Protein AF-A0A1D8GBN3-F1 (afdb_monomer_lite)

Sequence (339 aa):
MMGRTHFQVGVLSYVLASTVPHIANLPVIGGGRGEINIAAACIAGAAALMADVDSQHSKINQMNPVVGSANKLVDTGEDILKKLLSIIFTLGIGAGILFFRGDIIKMLWYFNNIKPYAEGITYGAAAFFLILGVCGRKGTRVLTKLPLIGNIYTSITTGINRGSALLKRMMMIIIYGGAGLWIIGYNASHGKDPYLYLVGALFIAAVIFPHRSFFHSIEGFLIFTAAVSYLTNRIGYPEFRYAFMIGYISHLYFTDIFTKEGVPLSVLPRILEKIGLHKRLRKFKLYSLLYQVLNIRLRVPLISTGTKLGNIFEKGYVLTLLVTSIVSFVIFDGSIKLI

Structure (mmCIF, N/CA/C/O backbone):
data_AF-A0A1D8GBN3-F1
#
_entry.id   AF-A0A1D8GBN3-F1
#
loop_
_atom_site.group_PDB
_atom_site.id
_atom_site.type_symbol
_atom_site.label_atom_id
_atom_site.label_alt_id
_atom_site.label_comp_id
_atom_site.label_asym_id
_atom_site.label_entity_id
_atom_site.label_seq_id
_atom_site.pdbx_PDB_ins_code
_atom_site.Cartn_x
_atom_site.Cartn_y
_atom_site.Cartn_z
_atom_site.occupancy
_atom_site.B_iso_or_equiv
_atom_site.auth_seq_id
_atom_site.auth_comp_id
_atom_site.auth_asym_id
_atom_site.auth_atom_id
_atom_site.pdbx_PDB_model_num
ATOM 1 N N . MET A 1 1 ? -3.637 -7.759 -4.360 1.00 81.75 1 MET A N 1
ATOM 2 C CA . MET A 1 1 ? -3.326 -8.974 -3.572 1.00 81.75 1 MET A CA 1
ATOM 3 C C . MET A 1 1 ? -2.564 -8.563 -2.314 1.00 81.75 1 MET A C 1
ATOM 5 O O . MET A 1 1 ? -2.469 -7.368 -2.048 1.00 81.75 1 MET A O 1
ATOM 9 N N . MET A 1 2 ? -2.043 -9.489 -1.500 1.00 86.75 2 MET A N 1
ATOM 10 C CA . MET A 1 2 ? -1.068 -9.109 -0.464 1.00 86.75 2 MET A CA 1
ATOM 11 C C . MET A 1 2 ? 0.303 -8.789 -1.076 1.00 86.75 2 MET A C 1
ATOM 13 O O . MET A 1 2 ? 0.726 -9.432 -2.031 1.00 86.75 2 MET A O 1
ATOM 17 N N . GLY A 1 3 ? 1.066 -7.865 -0.477 1.00 88.38 3 GLY A N 1
ATOM 18 C CA . GLY A 1 3 ? 2.407 -7.505 -0.971 1.00 88.38 3 GLY A CA 1
ATOM 19 C C . GLY A 1 3 ? 3.378 -8.692 -1.073 1.00 88.38 3 GLY A C 1
ATOM 20 O O . GLY A 1 3 ? 4.241 -8.727 -1.937 1.00 88.38 3 GLY A O 1
ATOM 21 N N . ARG A 1 4 ? 3.241 -9.728 -0.233 1.00 91.81 4 ARG A N 1
ATOM 22 C CA . ARG A 1 4 ? 4.041 -10.960 -0.390 1.00 91.81 4 ARG A CA 1
ATOM 23 C C . ARG A 1 4 ? 3.733 -11.676 -1.708 1.00 91.81 4 ARG A C 1
ATOM 25 O O . ARG A 1 4 ? 4.668 -12.127 -2.359 1.00 91.81 4 ARG A O 1
ATOM 32 N N . THR A 1 5 ? 2.460 -11.737 -2.078 1.00 93.25 5 THR A N 1
ATOM 33 C CA . THR A 1 5 ? 1.983 -12.337 -3.323 1.00 93.25 5 THR A CA 1
ATOM 34 C C . THR A 1 5 ? 2.524 -11.561 -4.521 1.00 93.25 5 THR A C 1
ATOM 36 O O . THR A 1 5 ? 3.121 -12.172 -5.395 1.00 93.25 5 THR A O 1
ATOM 39 N N . HIS A 1 6 ? 2.435 -10.224 -4.514 1.00 94.94 6 HIS A N 1
ATOM 40 C CA . HIS A 1 6 ? 2.996 -9.374 -5.577 1.00 94.94 6 HIS A CA 1
ATOM 41 C C . HIS A 1 6 ? 4.494 -9.630 -5.796 1.00 94.94 6 HIS A C 1
ATOM 43 O O . HIS A 1 6 ? 4.916 -9.895 -6.917 1.00 94.94 6 HIS A O 1
ATOM 49 N N . PHE A 1 7 ? 5.285 -9.665 -4.716 1.00 96.25 7 PHE A N 1
ATOM 50 C CA . PHE A 1 7 ? 6.715 -9.982 -4.799 1.00 96.25 7 PHE A CA 1
ATOM 51 C C . PHE A 1 7 ? 6.972 -11.359 -5.433 1.00 96.25 7 PHE A C 1
ATOM 53 O O . PHE A 1 7 ? 7.797 -11.484 -6.332 1.00 96.25 7 PHE A O 1
ATOM 60 N N . GLN A 1 8 ? 6.257 -12.393 -4.976 1.00 96.81 8 GLN A N 1
ATOM 61 C CA . GLN A 1 8 ? 6.404 -13.756 -5.499 1.00 96.81 8 GLN A CA 1
ATOM 62 C C . GLN A 1 8 ? 6.014 -13.842 -6.975 1.00 96.81 8 GLN A C 1
ATOM 64 O O . GLN A 1 8 ? 6.739 -14.447 -7.757 1.00 96.81 8 GLN A O 1
ATOM 69 N N . VAL A 1 9 ? 4.904 -13.210 -7.361 1.00 96.81 9 VAL A N 1
ATOM 70 C CA . VAL A 1 9 ? 4.454 -13.152 -8.754 1.00 96.81 9 VAL A CA 1
ATOM 71 C C . VAL A 1 9 ? 5.488 -12.433 -9.621 1.00 96.81 9 VAL A C 1
ATOM 73 O O . VAL A 1 9 ? 5.793 -12.938 -10.695 1.00 96.81 9 VAL A O 1
ATOM 76 N N . GLY A 1 10 ? 6.098 -11.342 -9.148 1.00 97.06 10 GLY A N 1
ATOM 77 C CA . GLY A 1 10 ? 7.182 -10.651 -9.856 1.00 97.06 10 GLY A CA 1
ATOM 78 C C . GLY A 1 10 ? 8.393 -11.538 -10.126 1.00 97.06 10 GLY A C 1
ATOM 79 O O . GLY A 1 10 ? 8.829 -11.651 -11.271 1.00 97.06 10 GLY A O 1
ATOM 80 N N . VAL A 1 11 ? 8.891 -12.226 -9.093 1.00 97.38 11 VAL A N 1
ATOM 81 C CA . VAL A 1 11 ? 10.023 -13.162 -9.218 1.00 97.38 11 VAL A CA 1
ATOM 82 C C . VAL A 1 11 ? 9.692 -14.297 -10.192 1.00 97.38 11 VAL A C 1
ATOM 84 O O . VAL A 1 11 ? 10.455 -14.560 -11.117 1.00 97.38 11 VAL A O 1
ATOM 87 N N . LEU A 1 12 ? 8.545 -14.958 -10.013 1.00 97.44 12 LEU A N 1
ATOM 88 C CA . LEU A 1 12 ? 8.152 -16.108 -10.834 1.00 97.44 12 LEU A CA 1
ATOM 89 C C . LEU A 1 12 ? 7.857 -15.713 -12.287 1.00 97.44 12 LEU A C 1
ATOM 91 O O . LEU A 1 12 ? 8.188 -16.462 -13.204 1.00 97.44 12 LEU A O 1
ATOM 95 N N . SER A 1 13 ? 7.293 -14.522 -12.509 1.00 96.81 13 SER A N 1
ATOM 96 C CA . SER A 1 13 ? 7.060 -13.988 -13.856 1.00 96.81 13 SER A CA 1
ATOM 97 C C . SER A 1 13 ? 8.374 -13.730 -14.586 1.00 96.81 13 SER A C 1
ATOM 99 O O . SER A 1 13 ? 8.471 -14.036 -15.771 1.00 96.81 13 SER A O 1
ATOM 101 N N . TYR A 1 14 ? 9.394 -13.221 -13.888 1.00 95.88 14 TYR A N 1
ATOM 102 C CA . TYR A 1 14 ? 10.734 -13.080 -14.457 1.00 95.88 14 TYR A CA 1
ATOM 103 C C . TYR A 1 14 ? 11.341 -14.439 -14.811 1.00 95.88 14 TYR A C 1
ATOM 105 O O . TYR A 1 14 ? 11.779 -14.626 -15.939 1.00 95.88 14 TYR A O 1
ATOM 113 N N . VAL A 1 15 ? 11.287 -15.415 -13.898 1.00 94.69 15 VAL A N 1
ATOM 114 C CA . VAL A 1 15 ? 11.783 -16.778 -14.160 1.00 94.69 15 VAL A CA 1
ATOM 115 C C . VAL A 1 15 ? 11.117 -17.390 -15.396 1.00 94.69 15 VAL A C 1
ATOM 117 O O . VAL A 1 15 ? 11.802 -17.943 -16.253 1.00 94.69 15 VAL A O 1
ATOM 120 N N . LEU A 1 16 ? 9.794 -17.264 -15.526 1.00 94.62 16 LEU A N 1
ATOM 121 C CA . LEU A 1 16 ? 9.064 -17.743 -16.703 1.00 94.62 16 LEU A CA 1
ATOM 122 C C . LEU A 1 16 ? 9.485 -17.019 -17.980 1.00 94.62 16 LEU A C 1
ATOM 124 O O . LEU A 1 16 ? 9.751 -17.662 -18.992 1.00 94.62 16 LEU A O 1
ATOM 128 N N . ALA A 1 17 ? 9.563 -15.691 -17.934 1.00 93.25 17 ALA A N 1
ATOM 129 C CA . ALA A 1 17 ? 9.930 -14.891 -19.092 1.00 93.25 17 ALA A CA 1
ATOM 130 C C . ALA A 1 17 ? 11.360 -15.174 -19.576 1.00 93.25 17 ALA A C 1
ATOM 132 O O . ALA A 1 17 ? 11.598 -15.171 -20.781 1.00 93.25 17 ALA A O 1
ATOM 133 N N . SER A 1 18 ? 12.282 -15.460 -18.654 1.00 91.25 18 SER A N 1
ATOM 134 C CA . SER A 1 18 ? 13.669 -15.798 -18.978 1.00 91.25 18 SER A CA 1
ATOM 135 C C . SER A 1 18 ? 13.854 -17.240 -19.451 1.00 91.25 18 SER A C 1
ATOM 137 O O . SER A 1 18 ? 14.816 -17.509 -20.155 1.00 91.25 18 SER A O 1
ATOM 139 N N . THR A 1 19 ? 12.973 -18.178 -19.082 1.00 91.19 19 THR A N 1
ATOM 140 C CA . THR A 1 19 ? 13.124 -19.607 -19.433 1.00 91.19 19 THR A CA 1
ATOM 141 C C . THR A 1 19 ? 12.379 -20.004 -20.699 1.00 91.19 19 THR A C 1
ATOM 143 O O . THR A 1 19 ? 12.859 -20.852 -21.442 1.00 91.19 19 THR A O 1
ATOM 146 N N . VAL A 1 20 ? 11.218 -19.405 -20.979 1.00 91.12 20 VAL A N 1
ATOM 147 C CA . VAL A 1 20 ? 10.414 -19.755 -22.157 1.00 91.12 20 VAL A CA 1
ATOM 148 C C . VAL A 1 20 ? 11.046 -19.140 -23.416 1.00 91.12 20 VAL A C 1
ATOM 150 O O . VAL A 1 20 ? 11.021 -17.912 -23.545 1.00 91.12 20 VAL A O 1
ATOM 153 N N . PRO A 1 21 ? 11.538 -19.934 -24.392 1.00 85.88 21 PRO A N 1
ATOM 154 C CA . PRO A 1 21 ? 12.344 -19.427 -25.505 1.00 85.88 21 PRO A CA 1
ATOM 155 C C . PRO A 1 21 ? 11.650 -18.337 -26.320 1.00 85.88 21 PRO A C 1
ATOM 157 O O . PRO A 1 21 ? 12.259 -17.329 -26.655 1.00 85.88 21 PRO A O 1
ATOM 160 N N . HIS A 1 22 ? 10.352 -18.483 -26.596 1.00 85.19 22 HIS A N 1
ATOM 161 C CA . HIS A 1 22 ? 9.599 -17.470 -27.340 1.00 85.19 22 HIS A CA 1
ATOM 162 C C . HIS A 1 22 ? 9.529 -16.117 -26.626 1.00 85.19 22 HIS A C 1
ATOM 164 O O . HIS A 1 22 ? 9.471 -15.092 -27.297 1.00 85.19 22 HIS A O 1
ATOM 170 N N . ILE A 1 23 ? 9.541 -16.109 -25.290 1.00 85.00 23 ILE A N 1
ATOM 171 C CA . ILE A 1 23 ? 9.512 -14.886 -24.483 1.00 85.00 23 ILE A CA 1
ATOM 172 C C . ILE A 1 23 ? 10.934 -14.335 -24.331 1.00 85.00 23 ILE A C 1
ATOM 174 O O . ILE A 1 23 ? 11.157 -13.154 -24.582 1.00 85.00 23 ILE A O 1
ATOM 178 N N . ALA A 1 24 ? 11.908 -15.193 -24.021 1.00 81.94 24 ALA A N 1
ATOM 179 C CA . ALA A 1 24 ? 13.316 -14.820 -23.878 1.00 81.94 24 ALA A CA 1
ATOM 180 C C . ALA A 1 24 ? 13.927 -14.267 -25.183 1.00 81.94 24 ALA A C 1
ATOM 182 O O . ALA A 1 24 ? 14.792 -13.392 -25.154 1.00 81.94 24 ALA A O 1
ATOM 183 N N . ASN A 1 25 ? 13.445 -14.741 -26.337 1.00 82.81 25 ASN A N 1
ATOM 184 C CA . ASN A 1 25 ? 13.855 -14.268 -27.660 1.00 82.81 25 ASN A CA 1
ATOM 185 C C . ASN A 1 25 ? 13.175 -12.959 -28.081 1.00 82.81 25 ASN A C 1
ATOM 187 O O . ASN A 1 25 ? 13.506 -12.423 -29.141 1.00 82.81 25 ASN A O 1
ATOM 191 N N . LEU A 1 26 ? 12.227 -12.424 -27.299 1.00 82.19 26 LEU A N 1
ATOM 192 C CA . LEU A 1 26 ? 11.644 -11.130 -27.630 1.00 82.19 26 LEU A CA 1
ATOM 193 C C . LEU A 1 26 ? 12.750 -10.061 -27.608 1.00 82.19 26 LEU A C 1
ATOM 195 O O . LEU A 1 26 ? 13.503 -9.978 -26.630 1.00 82.19 26 LEU A O 1
ATOM 199 N N . PRO A 1 27 ? 12.820 -9.177 -28.625 1.00 74.38 27 PRO A N 1
ATOM 200 C CA . PRO A 1 27 ? 13.811 -8.096 -28.675 1.00 74.38 27 PRO A CA 1
ATOM 201 C C . PRO A 1 27 ? 13.802 -7.213 -27.419 1.00 74.38 27 PRO A C 1
ATOM 203 O O . PRO A 1 27 ? 14.803 -6.600 -27.061 1.00 74.38 27 PRO A O 1
ATOM 206 N N . VAL A 1 28 ? 12.651 -7.176 -26.745 1.00 69.56 28 VAL A N 1
ATOM 207 C CA . VAL A 1 28 ? 12.368 -6.385 -25.548 1.00 69.56 28 VAL A CA 1
ATOM 208 C C . VAL A 1 28 ? 12.734 -7.119 -24.247 1.00 69.56 28 VAL A C 1
ATOM 210 O O . VAL A 1 28 ? 12.547 -6.543 -23.190 1.00 69.56 28 VAL A O 1
ATOM 213 N N . ILE A 1 29 ? 13.207 -8.370 -24.263 1.00 68.81 29 ILE A N 1
ATOM 214 C CA . ILE A 1 29 ? 13.561 -9.132 -23.040 1.00 68.81 29 ILE A CA 1
ATOM 215 C C . ILE A 1 29 ? 15.044 -9.533 -23.020 1.00 68.81 29 ILE A C 1
ATOM 217 O O . ILE A 1 29 ? 15.622 -9.684 -21.947 1.00 68.81 29 ILE A O 1
ATOM 221 N N . GLY A 1 30 ? 15.703 -9.530 -24.181 1.00 55.25 30 GLY A N 1
ATOM 222 C CA . GLY A 1 30 ? 17.158 -9.590 -24.279 1.00 55.25 30 GLY A CA 1
ATOM 223 C C . GLY A 1 30 ? 17.669 -10.936 -24.774 1.00 55.25 30 GLY A C 1
ATOM 224 O O . GLY A 1 30 ? 17.812 -11.885 -24.015 1.00 55.25 30 GLY A O 1
ATOM 225 N N . GLY A 1 31 ? 18.032 -10.969 -26.056 1.00 56.28 31 GLY A N 1
ATOM 226 C CA . GLY A 1 31 ? 19.136 -11.779 -26.580 1.00 56.28 31 GLY A CA 1
ATOM 227 C C . GLY A 1 31 ? 19.031 -13.306 -26.532 1.00 56.28 31 GLY A C 1
ATOM 228 O O . GLY A 1 31 ? 19.987 -13.954 -26.951 1.00 56.28 31 GLY A O 1
ATOM 229 N N . GLY A 1 32 ? 17.920 -13.889 -26.076 1.00 55.59 32 GLY A N 1
ATOM 230 C CA . GLY A 1 32 ? 17.621 -15.300 -26.312 1.00 55.59 32 GLY A CA 1
ATOM 231 C C . GLY A 1 32 ? 18.431 -16.315 -25.514 1.00 55.59 32 GLY A C 1
ATOM 232 O O . GLY A 1 32 ? 18.778 -17.369 -26.043 1.00 55.59 32 GLY A O 1
ATOM 233 N N . ARG A 1 33 ? 18.751 -16.035 -24.248 1.00 58.34 33 ARG A N 1
ATOM 234 C CA . ARG A 1 33 ? 19.430 -17.023 -23.398 1.00 58.34 33 ARG A CA 1
ATOM 235 C C . ARG A 1 33 ? 18.578 -17.360 -22.186 1.00 58.34 33 ARG A C 1
ATOM 237 O O . ARG A 1 33 ? 18.210 -16.462 -21.436 1.00 58.34 33 ARG A O 1
ATOM 244 N N . GLY A 1 34 ? 18.300 -18.656 -22.016 1.00 70.50 34 GLY A N 1
ATOM 245 C CA . GLY A 1 34 ? 17.576 -19.279 -20.899 1.00 70.50 34 GLY A CA 1
ATOM 246 C C . GLY A 1 34 ? 18.285 -19.160 -19.544 1.00 70.50 34 GLY A C 1
ATOM 247 O O . GLY A 1 34 ? 18.332 -20.113 -18.774 1.00 70.50 34 GLY A O 1
ATOM 248 N N . GLU A 1 35 ? 18.912 -18.021 -19.269 1.00 85.38 35 GLU A N 1
ATOM 249 C CA . GLU A 1 35 ? 19.712 -17.770 -18.080 1.00 85.38 35 GLU A CA 1
ATOM 250 C C . GLU A 1 35 ? 18.902 -16.920 -17.094 1.00 85.38 35 GLU A C 1
ATOM 252 O O . GLU A 1 35 ? 18.469 -15.806 -17.393 1.00 85.38 35 GLU A O 1
ATOM 257 N N . ILE A 1 36 ? 18.697 -17.439 -15.887 1.00 89.31 36 ILE A N 1
ATOM 258 C CA . ILE A 1 36 ? 18.056 -16.722 -14.788 1.00 89.31 36 ILE A CA 1
ATOM 259 C C . ILE A 1 36 ? 19.143 -16.032 -13.974 1.00 89.31 36 ILE A C 1
ATOM 261 O O . ILE A 1 36 ? 19.919 -16.692 -13.283 1.00 89.31 36 ILE A O 1
ATOM 265 N N . ASN A 1 37 ? 19.158 -14.702 -13.992 1.00 92.62 37 ASN A N 1
ATOM 266 C CA . ASN A 1 37 ? 19.987 -13.911 -13.089 1.00 92.62 37 ASN A CA 1
ATOM 267 C C . ASN A 1 37 ? 19.243 -13.690 -11.757 1.00 92.62 37 ASN A C 1
ATOM 269 O O . ASN A 1 37 ? 18.135 -13.146 -11.733 1.00 92.62 37 ASN A O 1
ATOM 273 N N . ILE A 1 38 ? 19.834 -14.116 -10.636 1.00 93.88 38 ILE A N 1
ATOM 274 C CA . ILE A 1 38 ? 19.212 -13.998 -9.304 1.00 93.88 38 ILE A CA 1
ATOM 275 C C . ILE A 1 38 ? 18.999 -12.529 -8.913 1.00 93.88 38 ILE A C 1
ATOM 277 O O . ILE A 1 38 ? 17.942 -12.184 -8.378 1.00 93.88 38 ILE A O 1
ATOM 281 N N . ALA A 1 39 ? 19.962 -11.648 -9.196 1.00 93.88 39 ALA A N 1
ATOM 282 C CA . ALA A 1 39 ? 19.832 -10.221 -8.917 1.00 93.88 39 ALA A CA 1
ATOM 283 C C . ALA A 1 39 ? 18.678 -9.607 -9.723 1.00 93.88 39 ALA A C 1
ATOM 285 O O . ALA A 1 39 ? 17.845 -8.886 -9.170 1.00 93.88 39 ALA A O 1
ATOM 286 N N . ALA A 1 40 ? 18.560 -9.977 -10.999 1.00 93.94 40 ALA A N 1
ATOM 287 C CA . ALA A 1 40 ? 17.441 -9.580 -11.843 1.00 93.94 40 ALA A CA 1
ATOM 288 C C . ALA A 1 40 ? 16.099 -10.102 -11.292 1.00 93.94 40 ALA A C 1
ATOM 290 O O . ALA A 1 40 ? 15.149 -9.334 -11.157 1.00 93.94 40 ALA A O 1
ATOM 291 N N . ALA A 1 41 ? 16.020 -11.362 -10.858 1.00 95.44 41 ALA A N 1
ATOM 292 C CA . ALA A 1 41 ? 14.815 -11.913 -10.234 1.00 95.44 41 ALA A CA 1
ATOM 293 C C . ALA A 1 41 ? 14.401 -11.128 -8.972 1.00 95.44 41 ALA A C 1
ATOM 295 O O . ALA A 1 41 ? 13.224 -10.803 -8.790 1.00 95.44 41 ALA A O 1
ATOM 296 N N . CYS A 1 42 ? 15.367 -10.746 -8.131 1.00 95.12 42 CYS A N 1
ATOM 297 C CA . CYS A 1 42 ? 15.138 -9.874 -6.978 1.00 95.12 42 CYS A CA 1
ATOM 298 C C . CYS A 1 42 ? 14.631 -8.484 -7.392 1.00 95.12 42 CYS A C 1
ATOM 300 O O . CYS A 1 42 ? 13.705 -7.961 -6.767 1.00 95.12 42 CYS A O 1
ATOM 302 N N . ILE A 1 43 ? 15.186 -7.902 -8.460 1.00 95.38 43 ILE A N 1
ATOM 303 C CA . ILE A 1 43 ? 14.733 -6.622 -9.019 1.00 95.38 43 ILE A CA 1
ATOM 304 C C . ILE A 1 43 ? 13.302 -6.733 -9.542 1.00 95.38 43 ILE A C 1
ATOM 306 O O . ILE A 1 43 ? 12.505 -5.839 -9.273 1.00 95.38 43 ILE A O 1
ATOM 310 N N . ALA A 1 44 ? 12.932 -7.830 -10.204 1.00 96.81 44 ALA A N 1
ATOM 311 C CA . ALA A 1 44 ? 11.557 -8.072 -10.633 1.00 96.81 44 ALA A CA 1
ATOM 312 C C . ALA A 1 44 ? 10.595 -8.166 -9.437 1.00 96.81 44 ALA A C 1
ATOM 314 O O . ALA A 1 44 ? 9.535 -7.539 -9.433 1.00 96.81 44 ALA A O 1
ATOM 315 N N . GLY A 1 45 ? 10.985 -8.879 -8.376 1.00 96.38 45 GLY A N 1
ATOM 316 C CA . GLY A 1 45 ? 10.221 -8.925 -7.129 1.00 96.38 45 GLY A CA 1
ATOM 317 C C . GLY A 1 45 ? 10.053 -7.545 -6.483 1.00 96.38 45 GLY A C 1
ATOM 318 O O . GLY A 1 45 ? 8.955 -7.194 -6.052 1.00 96.38 45 GLY A O 1
ATOM 319 N N . ALA A 1 46 ? 11.114 -6.736 -6.442 1.00 95.19 46 ALA A N 1
ATOM 320 C CA . ALA A 1 46 ? 11.070 -5.374 -5.911 1.00 95.19 46 ALA A CA 1
ATOM 321 C C . ALA A 1 46 ? 10.221 -4.435 -6.785 1.00 95.19 46 ALA A C 1
ATOM 323 O O . ALA A 1 46 ? 9.417 -3.664 -6.263 1.00 95.19 46 ALA A O 1
ATOM 324 N N . ALA A 1 47 ? 10.340 -4.536 -8.109 1.00 95.62 47 ALA A N 1
ATOM 325 C CA . ALA A 1 47 ? 9.556 -3.773 -9.074 1.00 95.62 47 ALA A CA 1
ATOM 326 C C . ALA A 1 47 ? 8.059 -4.065 -8.955 1.00 95.62 47 ALA A C 1
ATOM 328 O O . ALA A 1 47 ? 7.249 -3.140 -8.999 1.00 95.62 47 ALA A O 1
ATOM 329 N N . ALA A 1 48 ? 7.701 -5.328 -8.704 1.00 96.12 48 ALA A N 1
ATOM 330 C CA . ALA A 1 48 ? 6.327 -5.725 -8.428 1.00 96.12 48 ALA A CA 1
ATOM 331 C C . ALA A 1 48 ? 5.768 -5.114 -7.131 1.00 96.12 48 ALA A C 1
ATOM 333 O O . ALA A 1 48 ? 4.565 -5.081 -6.947 1.00 96.12 48 ALA A O 1
ATOM 334 N N . LEU A 1 49 ? 6.606 -4.610 -6.220 1.00 94.81 49 LEU A N 1
ATOM 335 C CA . LEU A 1 49 ? 6.154 -3.841 -5.052 1.00 94.81 49 LEU A CA 1
ATOM 336 C C . LEU A 1 49 ? 6.151 -2.330 -5.297 1.00 94.81 49 LEU A C 1
ATOM 338 O O . LEU A 1 49 ? 5.534 -1.589 -4.532 1.00 94.81 49 LEU A O 1
ATOM 342 N N . MET A 1 50 ? 6.868 -1.864 -6.321 1.00 92.81 50 MET A N 1
ATOM 343 C CA . MET A 1 50 ? 7.131 -0.444 -6.542 1.00 92.81 50 MET A CA 1
ATOM 344 C C . MET A 1 50 ? 5.891 0.316 -7.020 1.00 92.81 50 MET A C 1
ATOM 346 O O . MET A 1 50 ? 5.751 1.495 -6.707 1.00 92.81 50 MET A O 1
ATOM 350 N N . ALA A 1 51 ? 4.959 -0.341 -7.713 1.00 89.81 51 ALA A N 1
ATOM 351 C CA . ALA A 1 51 ? 3.686 0.274 -8.097 1.00 89.81 51 ALA A CA 1
ATOM 352 C C . ALA A 1 51 ? 2.871 0.755 -6.876 1.00 89.81 51 ALA A C 1
ATOM 354 O O . ALA A 1 51 ? 2.184 1.769 -6.965 1.00 89.81 51 ALA A O 1
ATOM 355 N N . ASP A 1 52 ? 3.019 0.091 -5.723 1.00 93.38 52 ASP A N 1
ATOM 356 C CA . ASP A 1 52 ? 2.352 0.430 -4.459 1.00 93.38 52 ASP A CA 1
ATOM 357 C C . ASP A 1 52 ? 3.139 1.430 -3.589 1.00 93.38 52 ASP A C 1
ATOM 359 O O . ASP A 1 52 ? 2.770 1.683 -2.438 1.00 93.38 52 ASP A O 1
ATOM 363 N N . VAL A 1 53 ? 4.237 2.013 -4.084 1.00 91.19 53 VAL A N 1
ATOM 364 C CA . VAL A 1 53 ? 5.045 2.972 -3.302 1.00 91.19 53 VAL A CA 1
ATOM 365 C C . VAL A 1 53 ? 4.236 4.200 -2.853 1.00 91.19 53 VAL A C 1
ATOM 367 O O . VAL A 1 53 ? 4.536 4.801 -1.823 1.00 91.19 53 VAL A O 1
ATOM 370 N N . ASP A 1 54 ? 3.149 4.512 -3.561 1.00 87.38 54 ASP A N 1
ATOM 371 C CA . ASP A 1 54 ? 2.195 5.587 -3.268 1.00 87.38 54 ASP A CA 1
ATOM 372 C C . ASP A 1 54 ? 1.226 5.281 -2.096 1.00 87.38 54 ASP A C 1
ATOM 374 O O . ASP A 1 54 ? 0.413 6.127 -1.709 1.00 87.38 54 ASP A O 1
ATOM 378 N N . SER A 1 55 ? 1.304 4.089 -1.488 1.00 89.62 55 SER A N 1
ATOM 379 C CA . SER A 1 55 ? 0.449 3.665 -0.370 1.00 89.62 55 SER A CA 1
ATOM 380 C C . SER A 1 55 ? 1.213 3.517 0.944 1.00 89.62 55 SER A C 1
ATOM 382 O O . SER A 1 55 ? 2.161 2.747 1.050 1.00 89.62 55 SER A O 1
ATOM 384 N N . GLN A 1 56 ? 0.739 4.152 2.020 1.00 84.06 56 GLN A N 1
ATOM 385 C CA . GLN A 1 56 ? 1.350 4.037 3.359 1.00 84.06 56 GLN A CA 1
ATOM 386 C C . GLN A 1 56 ? 1.362 2.609 3.925 1.00 84.06 56 GLN A C 1
ATOM 388 O O . GLN A 1 56 ? 2.178 2.279 4.783 1.00 84.06 56 GLN A O 1
ATOM 393 N N . HIS A 1 57 ? 0.441 1.761 3.463 1.00 86.06 57 HIS A N 1
ATOM 394 C CA . HIS A 1 57 ? 0.324 0.374 3.907 1.00 86.06 57 HIS A CA 1
ATOM 395 C C . HIS A 1 57 ? 1.072 -0.599 2.993 1.00 86.06 57 HIS A C 1
ATOM 397 O O . HIS A 1 57 ? 0.997 -1.809 3.210 1.00 86.06 57 HIS A O 1
ATOM 403 N N . SER A 1 58 ? 1.764 -0.099 1.969 1.00 88.00 58 SER A N 1
ATOM 404 C CA . SER A 1 58 ? 2.509 -0.949 1.057 1.00 88.00 58 SER A CA 1
ATOM 405 C C . SER A 1 58 ? 3.668 -1.633 1.764 1.00 88.00 58 SER A C 1
ATOM 407 O O . SER A 1 58 ? 4.287 -1.111 2.697 1.00 88.00 58 SER A O 1
ATOM 409 N N . LYS A 1 59 ? 3.985 -2.835 1.288 1.00 88.81 59 LYS A N 1
ATOM 410 C CA . LYS A 1 59 ? 5.084 -3.621 1.841 1.00 88.81 59 LYS A CA 1
ATOM 411 C C . LYS A 1 59 ? 6.429 -2.914 1.649 1.00 88.81 59 LYS A C 1
ATOM 413 O O . LYS A 1 59 ? 7.272 -2.994 2.536 1.00 88.81 59 LYS A O 1
ATOM 418 N N . ILE A 1 60 ? 6.600 -2.184 0.543 1.00 88.88 60 ILE A N 1
ATOM 419 C CA . ILE A 1 60 ? 7.810 -1.396 0.283 1.00 88.88 60 ILE A CA 1
ATOM 420 C C . ILE A 1 60 ? 7.990 -0.285 1.327 1.00 88.88 60 ILE A C 1
ATOM 422 O O . ILE A 1 60 ? 9.079 -0.146 1.875 1.00 88.88 60 ILE A O 1
ATOM 426 N N . ASN A 1 61 ? 6.918 0.413 1.712 1.00 89.94 61 ASN A N 1
ATOM 427 C CA . ASN A 1 61 ? 6.982 1.475 2.721 1.00 89.94 61 ASN A CA 1
ATOM 428 C C . ASN A 1 61 ? 7.168 0.927 4.140 1.00 89.94 61 ASN A C 1
ATOM 430 O O . ASN A 1 61 ? 7.852 1.543 4.953 1.00 89.94 61 ASN A O 1
ATOM 434 N N . GLN A 1 62 ? 6.615 -0.251 4.436 1.00 89.62 62 GLN A N 1
ATOM 435 C CA . GLN A 1 62 ? 6.835 -0.936 5.715 1.00 89.62 62 GLN A CA 1
ATOM 436 C C . GLN A 1 62 ? 8.263 -1.480 5.866 1.00 89.62 62 GLN A C 1
ATOM 438 O O . GLN A 1 62 ? 8.771 -1.549 6.985 1.00 89.62 62 GLN A O 1
ATOM 443 N N . MET A 1 63 ? 8.893 -1.888 4.760 1.00 88.75 63 MET A N 1
ATOM 444 C CA . MET A 1 63 ? 10.265 -2.407 4.735 1.00 88.75 63 MET A CA 1
ATOM 445 C C . MET A 1 63 ? 11.321 -1.310 4.584 1.00 88.75 63 MET A C 1
ATOM 447 O O . MET A 1 63 ? 12.468 -1.520 4.972 1.00 88.75 63 MET A O 1
ATOM 451 N N . ASN A 1 64 ? 10.957 -0.143 4.050 1.00 89.44 64 ASN A N 1
ATOM 452 C CA . ASN A 1 64 ? 11.847 1.007 3.988 1.00 89.44 64 ASN A CA 1
ATOM 453 C C . ASN A 1 64 ? 12.225 1.440 5.420 1.00 89.44 64 ASN A C 1
ATOM 455 O O . ASN A 1 64 ? 11.331 1.725 6.216 1.00 89.44 64 ASN A O 1
ATOM 459 N N . PRO A 1 65 ? 13.519 1.519 5.774 1.00 89.88 65 PRO A N 1
ATOM 460 C CA . PRO A 1 65 ? 13.931 1.806 7.146 1.00 89.88 65 PRO A CA 1
ATOM 461 C C . PRO A 1 65 ? 13.514 3.207 7.607 1.00 89.88 65 PRO A C 1
ATOM 463 O O . PRO A 1 65 ? 13.213 3.388 8.784 1.00 89.88 65 PRO A O 1
ATOM 466 N N . VAL A 1 66 ? 13.440 4.182 6.697 1.00 91.19 66 VAL A N 1
ATOM 467 C CA . VAL A 1 66 ? 13.058 5.564 7.010 1.00 91.19 66 VAL A CA 1
ATOM 468 C C . VAL A 1 66 ? 11.543 5.660 7.187 1.00 91.19 66 VAL A C 1
ATOM 470 O O . VAL A 1 66 ? 11.068 6.018 8.263 1.00 91.19 66 VAL A O 1
ATOM 473 N N . VAL A 1 67 ? 10.772 5.271 6.166 1.00 91.25 67 VAL A N 1
ATOM 474 C CA . VAL A 1 67 ? 9.298 5.360 6.184 1.00 91.25 67 VAL A CA 1
ATOM 475 C C . VAL A 1 67 ? 8.691 4.379 7.192 1.00 91.25 67 VAL A C 1
ATOM 477 O O . VAL A 1 67 ? 7.759 4.720 7.916 1.00 91.25 67 VAL A O 1
ATOM 480 N N . GLY A 1 68 ? 9.241 3.172 7.296 1.00 92.06 68 GLY A N 1
ATOM 481 C CA . GLY A 1 68 ? 8.780 2.143 8.219 1.00 92.06 68 GLY A CA 1
ATOM 482 C C . GLY A 1 68 ? 9.009 2.522 9.680 1.00 92.06 68 GLY A C 1
ATOM 483 O O . GLY A 1 68 ? 8.105 2.353 10.496 1.00 92.06 68 GLY A O 1
ATOM 484 N N . SER A 1 69 ? 10.176 3.077 10.024 1.00 92.56 69 SER A N 1
ATOM 485 C CA . SER A 1 69 ? 10.446 3.545 11.396 1.00 92.56 69 SER A CA 1
ATOM 486 C C . SER A 1 69 ? 9.575 4.744 11.762 1.00 92.56 69 SER A C 1
ATOM 488 O O . SER A 1 69 ? 8.991 4.771 12.845 1.00 92.56 69 SER A O 1
ATOM 490 N N . ALA A 1 70 ? 9.417 5.685 10.829 1.00 92.38 70 ALA A N 1
ATOM 491 C CA . ALA A 1 70 ? 8.481 6.797 10.935 1.00 92.38 70 ALA A CA 1
ATOM 492 C C . ALA A 1 70 ? 7.048 6.321 11.234 1.00 92.38 70 ALA A C 1
ATOM 494 O O . ALA A 1 70 ? 6.448 6.725 12.229 1.00 92.38 70 ALA A O 1
ATOM 495 N N . ASN A 1 71 ? 6.524 5.397 10.425 1.00 92.44 71 ASN A N 1
ATOM 496 C CA . ASN A 1 71 ? 5.181 4.849 10.602 1.00 92.44 71 ASN A CA 1
ATOM 497 C C . ASN A 1 71 ? 5.026 4.106 11.935 1.00 92.44 71 ASN A C 1
ATOM 499 O O . ASN A 1 71 ? 4.022 4.312 12.611 1.00 92.44 71 ASN A O 1
ATOM 503 N N . LYS A 1 72 ? 6.025 3.315 12.353 1.00 94.56 72 LYS A N 1
ATOM 504 C CA . LYS A 1 72 ? 6.025 2.622 13.655 1.00 94.56 72 LYS A CA 1
ATOM 505 C C . LYS A 1 72 ? 5.956 3.588 14.835 1.00 94.56 72 LYS A C 1
ATOM 507 O O . LYS A 1 72 ? 5.283 3.291 15.821 1.00 94.56 72 LYS A O 1
ATOM 512 N N . LEU A 1 73 ? 6.639 4.730 14.754 1.00 94.94 73 LEU A N 1
ATOM 513 C CA . LEU A 1 73 ? 6.568 5.762 15.788 1.00 94.94 73 LEU A CA 1
ATOM 514 C C . LEU A 1 73 ? 5.153 6.347 15.876 1.00 94.94 73 LEU A C 1
ATOM 516 O O . LEU A 1 73 ? 4.609 6.467 16.973 1.00 94.94 73 LEU A O 1
ATOM 520 N N . VAL A 1 74 ? 4.524 6.627 14.729 1.00 95.25 74 VAL A N 1
ATOM 521 C CA . VAL A 1 74 ? 3.128 7.092 14.684 1.00 95.25 74 VAL A CA 1
ATOM 522 C C . VAL A 1 74 ? 2.159 6.027 15.209 1.00 95.25 74 VAL A C 1
ATOM 524 O O . VAL A 1 74 ? 1.289 6.355 16.010 1.00 95.25 74 VAL A O 1
ATOM 527 N N . ASP A 1 75 ? 2.332 4.759 14.822 1.00 95.00 75 ASP A N 1
ATOM 528 C CA . ASP A 1 75 ? 1.536 3.625 15.318 1.00 95.00 75 ASP A CA 1
ATOM 529 C C . ASP A 1 75 ? 1.648 3.476 16.840 1.00 95.00 75 ASP A C 1
ATOM 531 O O . ASP A 1 75 ? 0.648 3.318 17.537 1.00 95.00 75 ASP A O 1
ATOM 535 N N . THR A 1 76 ? 2.865 3.600 17.375 1.00 97.06 76 THR A N 1
ATOM 536 C CA . THR A 1 76 ? 3.113 3.546 18.821 1.00 97.06 76 THR A CA 1
ATOM 537 C C . THR A 1 76 ? 2.399 4.693 19.539 1.00 97.06 76 THR A C 1
ATOM 539 O O . THR A 1 76 ? 1.756 4.475 20.565 1.00 97.06 76 THR A O 1
ATOM 542 N N . GLY A 1 77 ? 2.462 5.911 18.991 1.00 96.56 77 GLY A N 1
ATOM 543 C CA . GLY A 1 77 ? 1.738 7.066 19.526 1.00 96.56 77 GLY A CA 1
ATOM 544 C C . GLY A 1 77 ? 0.217 6.884 19.482 1.00 96.56 77 GLY A C 1
ATOM 545 O O . GLY A 1 77 ? -0.466 7.141 20.473 1.00 96.56 77 GLY A O 1
ATOM 546 N N . GLU A 1 78 ? -0.317 6.384 18.366 1.00 96.94 78 GLU A N 1
ATOM 547 C CA . GLU A 1 78 ? -1.733 6.041 18.196 1.00 96.94 78 GLU A CA 1
ATOM 548 C C . GLU A 1 78 ? -2.203 5.030 19.254 1.00 96.94 78 GLU A C 1
ATOM 550 O O . GLU A 1 78 ? -3.239 5.235 19.895 1.00 96.94 78 GLU A O 1
ATOM 555 N N . ASP A 1 79 ? -1.428 3.971 19.484 1.00 96.31 79 ASP A N 1
ATOM 556 C CA . ASP A 1 79 ? -1.740 2.940 20.472 1.00 96.31 79 ASP A CA 1
ATOM 557 C C . ASP A 1 79 ? -1.688 3.473 21.910 1.00 96.31 79 ASP A C 1
ATOM 559 O O . ASP A 1 79 ? -2.573 3.158 22.716 1.00 96.31 79 ASP A O 1
ATOM 563 N N . ILE A 1 80 ? -0.704 4.321 22.236 1.00 96.88 80 ILE A N 1
ATOM 564 C CA . ILE A 1 80 ? -0.620 4.996 23.539 1.00 96.88 80 ILE A CA 1
ATOM 565 C C . ILE A 1 80 ? -1.856 5.872 23.757 1.00 96.88 80 ILE A C 1
ATOM 567 O O . ILE A 1 80 ? -2.509 5.749 24.794 1.00 96.88 80 ILE A O 1
ATOM 571 N N . LEU A 1 81 ? -2.228 6.702 22.778 1.00 97.25 81 LEU A N 1
ATOM 572 C CA . LEU A 1 81 ? -3.395 7.582 22.875 1.00 97.25 81 LEU A CA 1
ATOM 573 C C . LEU A 1 81 ? -4.693 6.791 23.067 1.00 97.25 81 LEU A C 1
ATOM 575 O O . LEU A 1 81 ? -5.491 7.123 23.942 1.00 97.25 81 LEU A O 1
ATOM 579 N N . LYS A 1 82 ? -4.897 5.703 22.316 1.00 96.25 82 LYS A N 1
ATOM 580 C CA . LYS A 1 82 ? -6.069 4.825 22.486 1.00 96.25 82 LYS A CA 1
ATOM 581 C C . LYS A 1 82 ? -6.099 4.144 23.848 1.00 96.25 82 LYS A C 1
ATOM 583 O O . LYS A 1 82 ? -7.175 3.975 24.427 1.00 96.25 82 LYS A O 1
ATOM 588 N N . LYS A 1 83 ? -4.936 3.740 24.363 1.00 95.69 83 LYS A N 1
ATOM 589 C CA . LYS A 1 83 ? -4.820 3.127 25.689 1.00 95.69 83 LYS A CA 1
ATOM 590 C C . LYS A 1 83 ? -5.143 4.140 26.785 1.00 95.69 83 LYS A C 1
ATOM 592 O O . LYS A 1 83 ? -5.945 3.823 27.659 1.00 95.69 83 LYS A O 1
ATOM 597 N N . LEU A 1 84 ? -4.595 5.353 26.703 1.00 96.06 84 LEU A N 1
ATOM 598 C CA . LEU A 1 84 ? -4.918 6.454 27.614 1.00 96.06 84 LEU A CA 1
ATOM 599 C C . LEU A 1 84 ? -6.411 6.784 27.571 1.00 96.06 84 LEU A C 1
ATOM 601 O O . LEU A 1 84 ? -7.050 6.838 28.616 1.00 96.06 84 LEU A O 1
ATOM 605 N N . LEU A 1 85 ? -6.992 6.892 26.375 1.00 96.62 85 LEU A N 1
ATOM 606 C CA . LEU A 1 85 ? -8.427 7.101 26.202 1.00 96.62 85 LEU A CA 1
ATOM 607 C C . LEU A 1 85 ? -9.241 5.991 26.880 1.00 96.62 85 LEU A C 1
ATOM 609 O O . LEU A 1 85 ? -10.180 6.273 27.618 1.00 96.62 85 LEU A O 1
ATOM 613 N N . SER A 1 86 ? -8.865 4.725 26.680 1.00 96.38 86 SER A N 1
ATOM 614 C CA . SER A 1 86 ? -9.539 3.602 27.335 1.00 96.38 86 SER A CA 1
ATOM 615 C C . SER A 1 86 ? -9.437 3.682 28.859 1.00 96.38 86 SER A C 1
ATOM 617 O O . SER A 1 86 ? -10.410 3.357 29.532 1.00 96.38 86 SER A O 1
ATOM 619 N N . ILE A 1 87 ? -8.293 4.101 29.409 1.00 96.19 87 ILE A N 1
ATOM 620 C CA . ILE A 1 87 ? -8.098 4.276 30.857 1.00 96.19 87 ILE A CA 1
ATOM 621 C C . ILE A 1 87 ? -8.987 5.409 31.384 1.00 96.19 87 ILE A C 1
ATOM 623 O O . ILE A 1 87 ? -9.687 5.214 32.372 1.00 96.19 87 ILE A O 1
ATOM 627 N N . ILE A 1 88 ? -9.030 6.554 30.696 1.00 96.69 88 ILE A N 1
ATOM 628 C CA . ILE A 1 88 ? -9.883 7.695 31.063 1.00 96.69 88 ILE A CA 1
ATOM 629 C C . ILE A 1 88 ? -11.360 7.279 31.086 1.00 96.69 88 ILE A C 1
ATOM 631 O O . ILE A 1 88 ? -12.067 7.542 32.053 1.00 96.69 88 ILE A O 1
ATOM 635 N N . PHE A 1 89 ? -11.829 6.575 30.058 1.00 96.69 89 PHE A N 1
ATOM 636 C CA . PHE A 1 89 ? -13.231 6.164 29.967 1.00 96.69 89 PHE A CA 1
ATOM 637 C C . PHE A 1 89 ? -13.623 5.028 30.916 1.00 96.69 89 PHE A C 1
ATOM 639 O O . PHE A 1 89 ? -14.804 4.833 31.178 1.00 96.69 89 PHE A O 1
ATOM 646 N N . THR A 1 90 ? -12.666 4.254 31.416 1.00 96.19 90 THR A N 1
ATOM 647 C CA . THR A 1 90 ? -12.949 3.173 32.368 1.00 96.19 90 THR A CA 1
ATOM 648 C C . THR A 1 90 ? -12.680 3.642 33.790 1.00 96.19 90 THR A C 1
ATOM 650 O O . THR A 1 90 ? -13.614 3.925 34.534 1.00 96.19 90 THR A O 1
ATOM 653 N N . LEU A 1 91 ? -11.412 3.825 34.157 1.00 95.31 91 LEU A N 1
ATOM 654 C CA . LEU A 1 91 ? -11.030 4.260 35.497 1.00 95.31 91 LEU A CA 1
ATOM 655 C C . LEU A 1 91 ? -11.504 5.681 35.804 1.00 95.31 91 LEU A C 1
ATOM 657 O O . LEU A 1 91 ? -11.983 5.924 36.906 1.00 95.31 91 LEU A O 1
ATOM 661 N N . GLY A 1 92 ? -11.419 6.602 34.840 1.00 96.69 92 GLY A N 1
ATOM 662 C CA . GLY A 1 92 ? -11.844 7.989 35.046 1.00 96.69 92 GLY A CA 1
ATOM 663 C C . GLY A 1 92 ? -13.353 8.126 35.256 1.00 96.69 92 GLY A C 1
ATOM 664 O O . GLY A 1 92 ? -13.765 8.827 36.175 1.00 96.69 92 GLY A O 1
ATOM 665 N N . ILE A 1 93 ? -14.183 7.407 34.486 1.00 97.38 93 ILE A N 1
ATOM 666 C CA . ILE A 1 93 ? -15.640 7.381 34.716 1.00 97.38 93 ILE A CA 1
ATOM 667 C C . ILE A 1 93 ? -15.958 6.730 36.066 1.00 97.38 93 ILE A C 1
ATOM 669 O O . ILE A 1 93 ? -16.722 7.297 36.843 1.00 97.38 93 ILE A O 1
ATOM 673 N N . GLY A 1 94 ? -15.349 5.582 36.383 1.00 97.50 94 GLY A N 1
ATOM 674 C CA . GLY A 1 94 ? -15.567 4.906 37.665 1.00 97.50 94 GLY A CA 1
ATOM 675 C C . GLY A 1 94 ? -15.192 5.778 38.869 1.00 97.50 94 GLY A C 1
ATOM 676 O O . GLY A 1 94 ? -15.989 5.937 39.791 1.00 97.50 94 GLY A O 1
ATOM 677 N N . ALA A 1 95 ? -14.014 6.407 38.831 1.00 97.88 95 ALA A N 1
ATOM 678 C CA . ALA A 1 95 ? -13.560 7.340 39.860 1.00 97.88 95 ALA A CA 1
ATOM 679 C C . ALA A 1 95 ? -14.439 8.599 39.930 1.00 97.88 95 ALA A C 1
ATOM 681 O O . ALA A 1 95 ? -14.771 9.050 41.024 1.00 97.88 95 ALA A O 1
ATOM 682 N N . GLY A 1 96 ? -14.869 9.132 38.782 1.00 98.00 96 GLY A N 1
ATOM 683 C CA . GLY A 1 96 ? -15.787 10.267 38.709 1.00 98.00 96 GLY A CA 1
ATOM 684 C C . GLY A 1 96 ? -17.131 9.973 39.374 1.00 98.00 96 GLY A C 1
ATOM 685 O O . GLY A 1 96 ? -17.607 10.784 40.164 1.00 98.00 96 GLY A O 1
ATOM 686 N N . ILE A 1 97 ? -17.708 8.789 39.142 1.00 98.19 97 ILE A N 1
ATOM 687 C CA . ILE A 1 97 ? -18.947 8.362 39.811 1.00 98.19 97 ILE A CA 1
ATOM 688 C C . ILE A 1 97 ? -18.758 8.316 41.336 1.00 98.19 97 ILE A C 1
ATOM 690 O O . ILE A 1 97 ? -19.622 8.790 42.067 1.00 98.19 97 ILE A O 1
ATOM 694 N N . LEU A 1 98 ? -17.628 7.797 41.837 1.00 98.31 98 LEU A N 1
ATOM 695 C CA . LEU A 1 98 ? -17.342 7.767 43.283 1.00 98.31 98 LEU A CA 1
ATOM 696 C C . LEU A 1 98 ? -17.141 9.163 43.879 1.00 98.31 98 LEU A C 1
ATOM 698 O O . LEU A 1 98 ? -17.568 9.426 45.009 1.00 98.31 98 LEU A O 1
ATOM 702 N N . PHE A 1 99 ? -16.490 10.050 43.130 1.00 98.38 99 PHE A N 1
ATOM 703 C CA . PHE A 1 99 ? -16.254 11.427 43.540 1.00 98.38 99 PHE A CA 1
ATOM 704 C C . PHE A 1 99 ? -17.577 12.198 43.661 1.00 98.38 99 PHE A C 1
ATOM 706 O O . PHE A 1 99 ? -17.850 12.777 44.709 1.00 98.38 99 PHE A O 1
ATOM 713 N N . PHE A 1 100 ? -18.451 12.100 42.654 1.00 98.19 100 PHE A N 1
ATOM 714 C CA . PHE A 1 100 ? -19.764 12.763 42.612 1.00 98.19 100 PHE A CA 1
ATOM 715 C C . PHE A 1 100 ? -20.914 11.921 43.192 1.00 98.19 100 PHE A C 1
ATOM 717 O O . PHE A 1 100 ? -22.088 12.194 42.934 1.00 98.19 100 PHE A O 1
ATOM 724 N N . ARG A 1 101 ? -20.610 10.889 43.989 1.00 98.38 101 ARG A N 1
ATOM 725 C CA . ARG A 1 101 ? -21.609 9.909 44.452 1.00 98.38 101 ARG A CA 1
ATOM 726 C C . ARG A 1 101 ? -22.806 10.542 45.163 1.00 98.38 101 ARG A C 1
ATOM 728 O O . ARG A 1 101 ? -23.931 10.113 44.941 1.00 98.38 101 ARG A O 1
ATOM 735 N N . GLY A 1 102 ? -22.579 11.569 45.986 1.00 97.88 102 GLY A N 1
ATOM 736 C CA . GLY A 1 102 ? -23.640 12.222 46.759 1.00 97.88 102 GLY A CA 1
ATOM 737 C C . GLY A 1 102 ? -24.677 12.906 45.868 1.00 97.88 102 GLY A C 1
ATOM 738 O O . GLY A 1 102 ? -25.876 12.754 46.092 1.00 97.88 102 GLY A O 1
ATOM 739 N N . ASP A 1 103 ? -24.222 13.600 44.826 1.00 98.25 103 ASP A N 1
ATOM 740 C CA . ASP A 1 103 ? -25.102 14.294 43.884 1.00 98.25 103 ASP A CA 1
ATOM 741 C C . ASP A 1 103 ? -25.827 13.308 42.965 1.00 98.25 103 ASP A C 1
ATOM 743 O O . ASP A 1 103 ? -27.023 13.460 42.721 1.00 98.25 103 ASP A O 1
ATOM 747 N N . ILE A 1 104 ? -25.144 12.242 42.529 1.00 98.00 104 ILE A N 1
ATOM 748 C CA . ILE A 1 104 ? -25.755 11.169 41.732 1.00 98.00 104 ILE A CA 1
ATOM 749 C C . ILE A 1 104 ? -26.857 10.460 42.534 1.00 98.00 104 ILE A C 1
ATOM 751 O O . ILE A 1 104 ? -27.958 10.278 42.016 1.00 98.00 104 ILE A O 1
ATOM 755 N N . ILE A 1 105 ? -26.609 10.114 43.804 1.00 97.88 105 ILE A N 1
ATOM 756 C CA . ILE A 1 105 ? -27.611 9.477 44.677 1.00 97.88 105 ILE A CA 1
ATOM 757 C C . ILE A 1 105 ? -28.819 10.401 44.871 1.00 97.88 105 ILE A C 1
ATOM 759 O O . ILE A 1 105 ? -29.955 9.958 44.694 1.00 97.88 105 ILE A O 1
ATOM 763 N N . LYS A 1 106 ? -28.594 11.692 45.160 1.00 97.88 106 LYS A N 1
ATOM 764 C CA . LYS A 1 106 ? -29.672 12.691 45.276 1.00 97.88 106 LYS A CA 1
ATOM 765 C C . LYS A 1 106 ? -30.481 12.817 43.985 1.00 97.88 106 LYS A C 1
ATOM 767 O O . LYS A 1 106 ? -31.704 12.885 44.043 1.00 97.88 106 LYS A O 1
ATOM 772 N N . MET A 1 107 ? -29.824 12.820 42.825 1.00 97.69 107 MET A N 1
ATOM 773 C CA . MET A 1 107 ? -30.493 12.866 41.524 1.00 97.69 107 MET A CA 1
ATOM 774 C C . MET A 1 107 ? -31.353 11.614 41.286 1.00 97.69 107 MET A C 1
ATOM 776 O O . MET A 1 107 ? -32.493 11.725 40.841 1.00 97.69 107 MET A O 1
ATOM 780 N N . LEU A 1 108 ? -30.845 10.424 41.624 1.00 97.25 108 LEU A N 1
ATOM 781 C CA . LEU A 1 108 ? -31.586 9.163 41.499 1.00 97.25 108 LEU A CA 1
ATOM 782 C C . LEU A 1 108 ? -32.772 9.071 42.473 1.00 97.25 108 LEU A C 1
ATOM 784 O O . LEU A 1 108 ? -33.776 8.438 42.150 1.00 97.25 108 LEU A O 1
ATOM 788 N N . TRP A 1 109 ? -32.697 9.725 43.636 1.00 96.56 109 TRP A N 1
ATOM 789 C CA . TRP A 1 109 ? -33.786 9.769 44.619 1.00 96.56 109 TRP A CA 1
ATOM 790 C C . TRP A 1 109 ? -35.052 10.477 44.136 1.00 96.56 109 TRP A C 1
ATOM 792 O O . TRP A 1 109 ? -36.121 10.192 44.676 1.00 96.56 109 TRP A O 1
ATOM 802 N N . TYR A 1 110 ? -34.969 11.341 43.120 1.00 96.56 110 TYR A N 1
ATOM 803 C CA . TYR A 1 110 ? -36.154 11.961 42.512 1.00 96.56 110 TYR A CA 1
ATOM 804 C C . TYR A 1 110 ? -37.064 10.947 41.803 1.00 96.56 110 TYR A C 1
ATOM 806 O O . TYR A 1 110 ? -38.231 11.238 41.545 1.00 96.56 110 TYR A O 1
ATOM 814 N N . PHE A 1 111 ? -36.565 9.743 41.514 1.00 96.44 111 PHE A N 1
ATOM 815 C CA . PHE A 1 111 ? -37.333 8.681 40.879 1.00 96.44 111 PHE A CA 1
ATOM 816 C C . PHE A 1 111 ? -37.783 7.657 41.928 1.00 96.44 111 PHE A C 1
ATOM 818 O O . PHE A 1 111 ? -36.996 6.814 42.363 1.00 96.44 111 PHE A O 1
ATOM 825 N N . ASN A 1 112 ? -39.067 7.695 42.306 1.00 95.44 112 ASN A N 1
ATOM 826 C CA . ASN A 1 112 ? -39.643 6.871 43.386 1.00 95.44 112 ASN A CA 1
ATOM 827 C C . ASN A 1 112 ? -39.312 5.372 43.275 1.00 95.44 112 ASN A C 1
ATOM 829 O O . ASN A 1 112 ? -38.978 4.742 44.275 1.00 95.44 112 ASN A O 1
ATOM 833 N N . ASN A 1 113 ? -39.330 4.816 42.061 1.00 96.62 113 ASN A N 1
ATOM 834 C CA . ASN A 1 113 ? -39.053 3.394 41.826 1.00 96.62 113 ASN A CA 1
ATOM 835 C C . ASN A 1 113 ? -37.561 3.026 41.952 1.00 96.62 113 ASN A C 1
ATOM 837 O O . ASN A 1 113 ? -37.227 1.856 42.104 1.00 96.62 113 ASN A O 1
ATOM 841 N N . ILE A 1 114 ? -36.658 4.008 41.867 1.00 96.56 114 ILE A N 1
ATOM 842 C CA . ILE A 1 114 ? -35.199 3.807 41.878 1.00 96.56 114 ILE A CA 1
ATOM 843 C C . ILE A 1 114 ? -34.600 4.169 43.239 1.00 96.56 114 ILE A C 1
ATOM 845 O O . ILE A 1 114 ? -33.562 3.627 43.614 1.00 96.56 114 ILE A O 1
ATOM 849 N N . LYS A 1 115 ? -35.270 5.035 44.009 1.00 95.94 115 LYS A N 1
ATOM 850 C CA . LYS A 1 115 ? -34.838 5.508 45.329 1.00 95.94 115 LYS A CA 1
ATOM 851 C C . LYS A 1 115 ? -34.235 4.423 46.244 1.00 95.94 115 LYS A C 1
ATOM 853 O O . LYS A 1 115 ? -33.122 4.658 46.715 1.00 95.94 115 LYS A O 1
ATOM 858 N N . PRO A 1 116 ? -34.865 3.248 46.474 1.00 97.31 116 PRO A N 1
ATOM 859 C CA . PRO A 1 116 ? -34.288 2.224 47.356 1.00 97.31 116 PRO A CA 1
ATOM 860 C C . PRO A 1 116 ? -32.998 1.584 46.811 1.00 97.31 116 PRO A C 1
ATOM 862 O O . PRO A 1 116 ? -32.238 0.999 47.574 1.00 97.31 116 PRO A O 1
ATOM 865 N N . TYR A 1 117 ? -32.722 1.715 45.511 1.00 97.69 117 TYR A N 1
ATOM 866 C CA . TYR A 1 117 ? -31.561 1.130 44.835 1.00 97.69 117 TYR A CA 1
ATOM 867 C C . TYR A 1 117 ? -30.485 2.161 44.463 1.00 97.69 117 TYR A C 1
ATOM 869 O O . TYR A 1 117 ? -29.459 1.787 43.896 1.00 97.69 117 TYR A O 1
ATOM 877 N N . ALA A 1 118 ? -30.688 3.450 44.757 1.00 97.00 118 ALA A N 1
ATOM 878 C CA . ALA A 1 118 ? -29.838 4.535 44.261 1.00 97.00 118 ALA A CA 1
ATOM 879 C C . ALA A 1 118 ? -28.356 4.386 44.652 1.00 97.00 118 ALA A C 1
ATOM 881 O O . ALA A 1 118 ? -27.472 4.566 43.810 1.00 97.00 118 ALA A O 1
ATOM 882 N N . GLU A 1 119 ? -28.073 4.009 45.902 1.00 97.56 119 GLU A N 1
ATOM 883 C CA . GLU A 1 119 ? -26.702 3.754 46.361 1.00 97.56 119 GLU A CA 1
ATOM 884 C C . GLU A 1 119 ? -26.084 2.552 45.642 1.00 97.56 119 GLU A C 1
ATOM 886 O O . GLU A 1 119 ? -24.990 2.659 45.085 1.00 97.56 119 GLU A O 1
ATOM 891 N N . GLY A 1 120 ? -26.812 1.432 45.584 1.00 97.94 120 GLY A N 1
ATOM 892 C CA . GLY A 1 120 ? -26.359 0.207 44.923 1.00 97.94 120 GLY A CA 1
ATOM 893 C C . GLY A 1 120 ? -26.064 0.410 43.437 1.00 97.94 120 GLY A C 1
ATOM 894 O O . GLY A 1 120 ? -25.037 -0.054 42.947 1.00 97.94 120 GLY A O 1
ATOM 895 N N . ILE A 1 121 ? -26.908 1.166 42.728 1.00 97.69 121 ILE A N 1
ATOM 896 C CA . ILE A 1 121 ? -26.686 1.528 41.321 1.00 97.69 121 ILE A CA 1
ATOM 897 C C . ILE A 1 121 ? -25.434 2.397 41.181 1.00 97.69 121 ILE A C 1
ATOM 899 O O . ILE A 1 121 ? -24.613 2.137 40.305 1.00 97.69 121 ILE A O 1
ATOM 903 N N . THR A 1 122 ? -25.257 3.398 42.048 1.00 98.06 122 THR A N 1
ATOM 904 C CA . THR A 1 122 ? -24.119 4.328 41.982 1.00 98.06 122 THR A CA 1
ATOM 905 C C . THR A 1 122 ? -22.792 3.603 42.217 1.00 98.06 122 THR A C 1
ATOM 907 O O . THR A 1 122 ? -21.892 3.660 41.375 1.00 98.06 122 THR A O 1
ATOM 910 N N . TYR A 1 123 ? -22.668 2.865 43.323 1.00 98.38 123 TYR A N 1
ATOM 911 C CA . TYR A 1 123 ? -21.444 2.123 43.635 1.00 98.38 123 TYR A CA 1
ATOM 912 C C . TYR A 1 123 ? -21.228 0.935 42.691 1.00 98.38 123 TYR A C 1
ATOM 914 O O . TYR A 1 123 ? -20.095 0.672 42.292 1.00 98.38 123 TYR A O 1
ATOM 922 N N . GLY A 1 124 ? -22.299 0.253 42.276 1.00 98.12 124 GLY A N 1
ATOM 923 C CA . GLY A 1 124 ? -22.238 -0.834 41.300 1.00 98.12 124 GLY A CA 1
ATOM 924 C C . GLY A 1 124 ? -21.749 -0.361 39.932 1.00 98.12 124 GLY A C 1
ATOM 925 O O . GLY A 1 124 ? -20.872 -0.992 39.344 1.00 98.12 124 GLY A O 1
ATOM 926 N N . ALA A 1 125 ? -22.239 0.785 39.448 1.00 97.75 125 ALA A N 1
ATOM 927 C CA . ALA A 1 125 ? -21.766 1.396 38.208 1.00 97.75 125 ALA A CA 1
ATOM 928 C C . ALA A 1 125 ? -20.291 1.808 38.308 1.00 97.75 125 ALA A C 1
ATOM 930 O O . ALA A 1 125 ? -19.507 1.505 37.406 1.00 97.75 125 ALA A O 1
ATOM 931 N N . ALA A 1 126 ? -19.885 2.439 39.414 1.00 98.25 126 ALA A N 1
ATOM 932 C CA . ALA A 1 126 ? -18.485 2.781 39.648 1.00 98.25 126 ALA A CA 1
ATOM 933 C C . ALA A 1 126 ? -17.577 1.542 39.627 1.00 98.25 126 ALA A C 1
ATOM 935 O O . ALA A 1 126 ? -16.596 1.504 38.880 1.00 98.25 126 ALA A O 1
ATOM 936 N N . ALA A 1 127 ? -17.929 0.509 40.398 1.00 98.19 127 ALA A N 1
ATOM 937 C CA . ALA A 1 127 ? -17.190 -0.746 40.452 1.00 98.19 127 ALA A CA 1
ATOM 938 C C . ALA A 1 127 ? -17.114 -1.414 39.073 1.00 98.19 127 ALA A C 1
ATOM 940 O O . ALA A 1 127 ? -16.039 -1.845 38.659 1.00 98.19 127 ALA A O 1
ATOM 941 N N . PHE A 1 128 ? -18.218 -1.433 38.322 1.00 97.75 128 PHE A N 1
ATOM 942 C CA . PHE A 1 128 ? -18.256 -1.954 36.958 1.00 97.75 128 PHE A CA 1
ATOM 943 C C . PHE A 1 128 ? -17.223 -1.263 36.055 1.00 97.75 128 PHE A C 1
ATOM 945 O O . PHE A 1 128 ? -16.404 -1.942 35.436 1.00 97.75 128 PHE A O 1
ATOM 952 N N . PHE A 1 129 ? -17.189 0.073 36.019 1.00 97.62 129 PHE A N 1
ATOM 953 C CA . PHE A 1 129 ? -16.223 0.812 35.196 1.00 97.62 129 PHE A CA 1
ATOM 954 C C . PHE A 1 129 ? -14.768 0.617 35.642 1.00 97.62 129 PHE A C 1
ATOM 956 O O . PHE A 1 129 ? -13.884 0.473 34.792 1.00 97.62 129 PHE A O 1
ATOM 963 N N . LEU A 1 130 ? -14.516 0.539 36.951 1.00 97.00 130 LEU A N 1
ATOM 964 C CA . LEU A 1 130 ? -13.187 0.232 37.486 1.00 97.00 130 LEU A CA 1
ATOM 965 C C . LEU A 1 130 ? -12.723 -1.173 37.065 1.00 97.00 130 LEU A C 1
ATOM 967 O O . LEU A 1 130 ? -11.606 -1.331 36.568 1.00 97.00 130 LEU A O 1
ATOM 971 N N . ILE A 1 131 ? -13.599 -2.179 37.171 1.00 96.94 131 ILE A N 1
ATOM 972 C CA . ILE A 1 131 ? -13.324 -3.557 36.736 1.00 96.94 131 ILE A CA 1
ATOM 973 C C . ILE A 1 131 ? -13.056 -3.609 35.229 1.00 96.94 131 ILE A C 1
ATOM 975 O O . ILE A 1 131 ? -12.114 -4.280 34.798 1.00 96.94 131 ILE A O 1
ATOM 979 N N . LEU A 1 132 ? -13.832 -2.878 34.417 1.00 96.19 132 LEU A N 1
ATOM 980 C CA . LEU A 1 132 ? -13.566 -2.772 32.980 1.00 96.19 132 LEU A CA 1
ATOM 981 C C . LEU A 1 132 ? -12.163 -2.212 32.708 1.00 96.19 132 LEU A C 1
ATOM 983 O O . LEU A 1 132 ? -11.484 -2.709 31.810 1.00 96.19 132 LEU A O 1
ATOM 987 N N . GLY A 1 133 ? -11.709 -1.231 33.490 1.00 93.88 133 GLY A N 1
ATOM 988 C CA . GLY A 1 133 ? -10.365 -0.664 33.361 1.00 93.88 133 GLY A CA 1
ATOM 989 C C . GLY A 1 133 ? -9.264 -1.683 33.636 1.00 93.88 133 GLY A C 1
ATOM 990 O O . GLY A 1 133 ? -8.343 -1.830 32.830 1.00 93.88 133 GLY A O 1
ATOM 991 N N . VAL A 1 134 ? -9.403 -2.462 34.712 1.00 94.50 134 VAL A N 1
ATOM 992 C CA . VAL A 1 134 ? -8.458 -3.538 35.068 1.00 94.50 134 VAL A CA 1
ATOM 993 C C . VAL A 1 134 ? -8.449 -4.652 34.015 1.00 94.50 134 VAL A C 1
ATOM 995 O O . VAL A 1 134 ? -7.401 -5.202 33.685 1.00 94.50 134 VAL A O 1
ATOM 998 N N . CYS A 1 135 ? -9.601 -4.943 33.407 1.00 94.56 135 CYS A N 1
ATOM 999 C CA . CYS A 1 135 ? -9.741 -5.949 32.351 1.00 94.56 135 CYS A CA 1
ATOM 1000 C C . CYS A 1 135 ? -9.077 -5.562 31.008 1.00 94.56 135 CYS A C 1
ATOM 1002 O O . CYS A 1 135 ? -9.094 -6.360 30.057 1.00 94.56 135 CYS A O 1
ATOM 1004 N N . GLY A 1 136 ? -8.515 -4.353 30.885 1.00 92.94 136 GLY A N 1
ATOM 1005 C CA . GLY A 1 136 ? -7.766 -3.894 29.714 1.00 92.94 136 GLY A CA 1
ATOM 1006 C C . GLY A 1 136 ? -8.550 -4.045 28.405 1.00 92.94 136 GLY A C 1
ATOM 1007 O O . GLY A 1 136 ? -9.688 -3.597 28.287 1.00 92.94 136 GLY A O 1
ATOM 1008 N N . ARG A 1 137 ? -7.964 -4.731 27.408 1.00 92.06 137 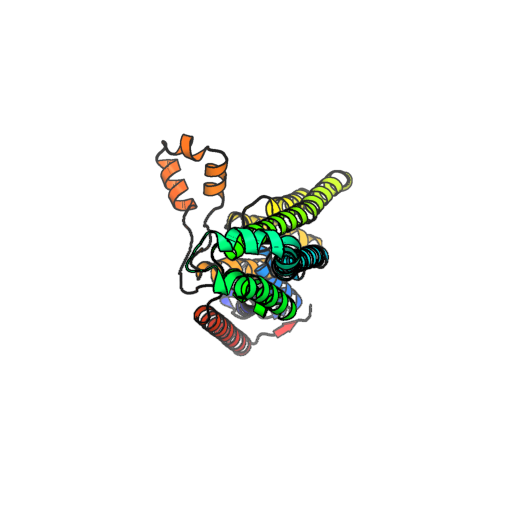ARG A N 1
ATOM 1009 C CA . ARG A 1 137 ? -8.564 -4.892 26.063 1.00 92.06 137 ARG A CA 1
ATOM 1010 C C . ARG A 1 137 ? -9.965 -5.513 26.081 1.00 92.06 137 ARG A C 1
ATOM 1012 O O . ARG A 1 137 ? -10.779 -5.183 25.220 1.00 92.06 137 ARG A O 1
ATOM 1019 N N . LYS A 1 138 ? -10.251 -6.438 27.008 1.00 94.31 138 LYS A N 1
ATOM 1020 C CA . LYS A 1 138 ? -11.593 -7.038 27.124 1.00 94.31 138 LYS A CA 1
ATOM 1021 C C . LYS A 1 138 ? -12.601 -5.997 27.608 1.00 94.31 138 LYS A C 1
ATOM 1023 O O . LYS A 1 138 ? -13.692 -5.922 27.051 1.00 94.31 138 LYS A O 1
ATOM 1028 N N . GLY A 1 139 ? -12.202 -5.162 28.568 1.00 93.44 139 GLY A N 1
ATOM 1029 C CA . GLY A 1 139 ? -13.026 -4.073 29.078 1.00 93.44 139 GLY A CA 1
ATOM 1030 C C . GLY A 1 139 ? -13.358 -3.034 28.011 1.00 93.44 139 GLY A C 1
ATOM 1031 O O . GLY A 1 139 ? -14.521 -2.674 27.851 1.00 93.44 139 GLY A O 1
ATOM 1032 N N . THR A 1 140 ? -12.382 -2.653 27.180 1.00 93.94 140 THR A N 1
ATOM 1033 C CA . THR A 1 140 ? -12.605 -1.735 26.048 1.00 93.94 140 THR A CA 1
ATOM 1034 C C . THR A 1 140 ? -13.661 -2.259 25.064 1.00 93.94 140 THR A C 1
ATOM 1036 O O . THR A 1 140 ? -14.473 -1.485 24.568 1.00 93.94 140 THR A O 1
ATOM 1039 N N . ARG A 1 141 ? -13.718 -3.576 24.802 1.00 95.75 141 ARG A N 1
ATOM 1040 C CA . ARG A 1 141 ? -14.760 -4.159 23.926 1.00 95.75 141 ARG A CA 1
ATOM 1041 C C . ARG A 1 141 ? -16.161 -4.034 24.518 1.00 95.75 141 ARG A C 1
ATOM 1043 O O . ARG A 1 141 ? -17.124 -3.868 23.774 1.00 95.75 141 ARG A O 1
ATOM 1050 N N . VAL A 1 142 ? -16.289 -4.146 25.838 1.00 96.38 142 VAL A N 1
ATOM 1051 C CA . VAL A 1 142 ? -17.572 -3.940 26.524 1.00 96.38 142 VAL A CA 1
ATOM 1052 C C . VAL A 1 142 ? -17.941 -2.458 26.487 1.00 96.38 142 VAL A C 1
ATOM 1054 O O . VAL A 1 142 ? -19.057 -2.128 26.099 1.00 96.38 142 VAL A O 1
ATOM 1057 N N . LEU A 1 143 ? -16.981 -1.569 26.767 1.00 95.38 143 LEU A N 1
ATOM 1058 C CA . LEU A 1 143 ? -17.143 -0.114 26.697 1.00 95.38 143 LEU A CA 1
ATOM 1059 C C . LEU A 1 143 ? -17.701 0.339 25.337 1.00 95.38 143 LEU A C 1
ATOM 1061 O O . LEU A 1 143 ? -18.642 1.125 25.292 1.00 95.38 143 LEU A O 1
ATOM 1065 N N . THR A 1 144 ? -17.183 -0.207 24.229 1.00 96.06 144 THR A N 1
ATOM 1066 C CA . THR A 1 144 ? -17.650 0.130 22.871 1.00 96.06 144 THR A CA 1
ATOM 1067 C C . THR A 1 144 ? -19.099 -0.265 22.582 1.00 96.06 144 THR A C 1
ATOM 1069 O O . THR A 1 144 ? -19.669 0.238 21.621 1.00 96.06 144 THR A O 1
ATOM 1072 N N . LYS A 1 145 ? -19.700 -1.155 23.383 1.00 97.31 145 LYS A N 1
ATOM 1073 C CA . LYS A 1 145 ? -21.103 -1.572 23.233 1.00 97.31 145 LYS A CA 1
ATOM 1074 C C . LYS A 1 145 ? -22.078 -0.719 24.049 1.00 97.31 145 LYS A C 1
ATOM 1076 O O . LYS A 1 145 ? -23.283 -0.850 23.860 1.00 97.31 145 LYS A O 1
ATOM 1081 N N . LEU A 1 146 ? -21.587 0.128 24.956 1.00 95.75 146 LEU A N 1
ATOM 1082 C CA . LEU A 1 146 ? -22.437 1.033 25.728 1.00 95.75 146 LEU A CA 1
ATOM 1083 C C . LEU A 1 146 ? -22.908 2.174 24.810 1.00 95.75 146 LEU A C 1
ATOM 1085 O O . LEU A 1 146 ? -22.052 2.808 24.206 1.00 95.75 146 LEU A O 1
ATOM 1089 N N . PRO A 1 147 ? -24.212 2.487 24.696 1.00 94.56 147 PRO A N 1
ATOM 1090 C CA . PRO A 1 147 ? -24.709 3.392 23.655 1.00 94.56 147 PRO A CA 1
ATOM 1091 C C . PRO A 1 147 ? -24.057 4.780 23.682 1.00 94.56 147 PRO A C 1
ATOM 1093 O O . PRO A 1 147 ? -23.437 5.197 22.712 1.00 94.56 147 PRO A O 1
ATOM 1096 N N . LEU A 1 148 ? -24.138 5.492 24.809 1.00 95.50 148 LEU A N 1
ATOM 1097 C CA . LEU A 1 148 ? -23.624 6.861 24.902 1.00 95.50 148 LEU A CA 1
ATOM 1098 C C . LEU A 1 148 ? -22.091 6.887 24.978 1.00 95.50 148 LEU A C 1
ATOM 1100 O O . LEU A 1 148 ? -21.426 7.558 24.192 1.00 95.50 148 LEU A O 1
ATOM 1104 N N . ILE A 1 149 ? -21.523 6.102 25.893 1.00 95.69 149 ILE A N 1
ATOM 1105 C CA . ILE A 1 149 ? -20.077 6.065 26.134 1.00 95.69 149 ILE A CA 1
ATOM 1106 C C . ILE A 1 149 ? -19.322 5.471 24.939 1.00 95.69 149 ILE A C 1
ATOM 1108 O O . ILE A 1 149 ? -18.304 6.016 24.515 1.00 95.69 149 ILE A O 1
ATOM 1112 N N . GLY A 1 150 ? -19.833 4.384 24.368 1.00 96.56 150 GLY A N 1
ATOM 1113 C CA . GLY A 1 150 ? -19.273 3.734 23.191 1.00 96.56 150 GLY A CA 1
ATOM 1114 C C . GLY A 1 150 ? -19.303 4.642 21.967 1.00 96.56 150 GLY A C 1
ATOM 1115 O O . GLY A 1 150 ? -18.298 4.716 21.263 1.00 96.56 150 GLY A O 1
ATOM 1116 N N . ASN A 1 151 ? -20.380 5.405 21.746 1.00 97.75 151 ASN A N 1
ATOM 1117 C CA . ASN A 1 151 ? -20.447 6.374 20.645 1.00 97.75 151 ASN A CA 1
ATOM 1118 C C . ASN A 1 151 ? -19.391 7.482 20.785 1.00 97.75 151 ASN A C 1
ATOM 1120 O O . ASN A 1 151 ? -18.707 7.810 19.812 1.00 97.75 151 ASN A O 1
ATOM 1124 N N . ILE A 1 152 ? -19.200 8.028 21.991 1.00 97.38 152 ILE A N 1
ATOM 1125 C CA . ILE A 1 152 ? -18.165 9.044 22.239 1.00 97.38 152 ILE A CA 1
ATOM 1126 C C . ILE A 1 152 ? -16.768 8.430 22.059 1.00 97.38 152 ILE A C 1
ATOM 1128 O O . ILE A 1 152 ? -15.942 8.965 21.317 1.00 97.38 152 ILE A O 1
ATOM 1132 N N . TYR A 1 153 ? -16.510 7.273 22.675 1.00 96.75 153 TYR A N 1
ATOM 1133 C CA . TYR A 1 153 ? -15.225 6.577 22.588 1.00 96.75 153 TYR A CA 1
ATOM 1134 C C . TYR A 1 153 ? -14.849 6.231 21.139 1.00 96.75 153 TYR A C 1
ATOM 1136 O O . TYR A 1 153 ? -13.717 6.471 20.711 1.00 96.75 153 TYR A O 1
ATOM 1144 N N . THR A 1 154 ? -15.791 5.694 20.360 1.00 96.62 154 THR A N 1
ATOM 1145 C CA . THR A 1 154 ? -15.569 5.348 18.947 1.00 96.62 154 THR A CA 1
ATOM 1146 C C . THR A 1 154 ? -15.373 6.584 18.078 1.00 96.62 154 THR A C 1
ATOM 1148 O O . THR A 1 154 ? -14.524 6.552 17.186 1.00 96.62 154 THR A O 1
ATOM 1151 N N . SER A 1 155 ? -16.064 7.690 18.363 1.00 97.69 155 SER A N 1
ATOM 1152 C CA . SER A 1 155 ? -15.865 8.967 17.667 1.00 97.69 155 SER A CA 1
ATOM 1153 C C . SER A 1 155 ? -14.451 9.512 17.884 1.00 97.69 155 SER A C 1
ATOM 1155 O O . SER A 1 155 ? -13.755 9.816 16.913 1.00 97.69 155 SER A O 1
ATOM 1157 N N . ILE A 1 156 ? -13.980 9.550 19.137 1.00 97.44 156 ILE A N 1
ATOM 1158 C CA . ILE A 1 156 ? -12.619 10.005 19.464 1.00 97.44 156 ILE A CA 1
ATOM 1159 C C . ILE A 1 156 ? -11.577 9.051 18.870 1.00 97.44 156 ILE A C 1
ATOM 1161 O O . ILE A 1 156 ? -10.637 9.498 18.217 1.00 97.44 156 ILE A O 1
ATOM 1165 N N . THR A 1 157 ? -11.766 7.735 19.013 1.00 96.81 157 THR A N 1
ATOM 1166 C CA . THR A 1 157 ? -10.855 6.724 18.445 1.00 96.81 157 THR A CA 1
ATOM 1167 C C . THR A 1 157 ? -10.767 6.840 16.921 1.00 96.81 157 THR A C 1
ATOM 1169 O O . THR A 1 157 ? -9.683 6.746 16.351 1.00 96.81 157 THR A O 1
ATOM 1172 N N . THR A 1 158 ? -11.889 7.101 16.246 1.00 96.94 158 THR A N 1
ATOM 1173 C CA . THR A 1 158 ? -11.915 7.355 14.798 1.00 96.94 158 THR A CA 1
ATOM 1174 C C . THR A 1 158 ? -11.163 8.638 14.446 1.00 96.94 158 THR A C 1
ATOM 1176 O O . THR A 1 158 ? -10.442 8.663 13.449 1.00 96.94 158 THR A O 1
ATOM 1179 N N . GLY A 1 159 ? -11.281 9.683 15.271 1.00 97.62 159 GLY A N 1
ATOM 1180 C CA . GLY A 1 159 ? -10.480 10.902 15.160 1.00 97.62 159 GLY A CA 1
ATOM 1181 C C . GLY A 1 159 ? -8.977 10.629 15.261 1.00 97.62 159 GLY A C 1
ATOM 1182 O O . GLY A 1 159 ? -8.230 11.046 14.377 1.00 97.62 159 GLY A O 1
ATOM 1183 N N . ILE A 1 160 ? -8.548 9.854 16.265 1.00 97.25 160 ILE A N 1
ATOM 1184 C CA . ILE A 1 160 ? -7.147 9.430 16.440 1.00 97.25 160 ILE A CA 1
ATOM 1185 C C . ILE A 1 160 ? -6.659 8.663 15.200 1.00 97.25 160 ILE A C 1
ATOM 1187 O O . ILE A 1 160 ? -5.610 8.997 14.653 1.00 97.25 160 ILE A O 1
ATOM 1191 N N . ASN A 1 161 ? -7.438 7.696 14.699 1.00 95.94 161 ASN A N 1
ATOM 1192 C CA . ASN A 1 161 ? -7.080 6.918 13.505 1.00 95.94 161 ASN A CA 1
ATOM 1193 C C . ASN A 1 161 ? -6.905 7.810 12.265 1.00 95.94 161 ASN A C 1
ATOM 1195 O O . ASN A 1 161 ? -5.957 7.643 11.498 1.00 95.94 161 ASN A O 1
ATOM 1199 N N . ARG A 1 162 ? -7.817 8.771 12.056 1.00 96.50 162 ARG A N 1
ATOM 1200 C CA . ARG A 1 162 ? -7.735 9.728 10.940 1.00 96.50 162 ARG A CA 1
ATOM 1201 C C . ARG A 1 162 ? -6.515 10.639 11.073 1.00 96.50 162 ARG A C 1
ATOM 1203 O O . ARG A 1 162 ? -5.827 10.855 10.080 1.00 96.50 162 ARG A O 1
ATOM 1210 N N . GLY A 1 163 ? -6.237 11.135 12.280 1.00 96.31 163 GLY A N 1
ATOM 1211 C CA . GLY A 1 163 ? -5.063 11.961 12.568 1.00 96.31 163 GLY A CA 1
ATOM 1212 C C . GLY A 1 163 ? -3.751 11.213 12.323 1.00 96.31 163 GLY A C 1
ATOM 1213 O O . GLY A 1 163 ? -2.879 11.724 11.627 1.00 96.31 163 GLY A O 1
ATOM 1214 N N . SER A 1 164 ? -3.650 9.971 12.802 1.00 95.56 164 SER A N 1
ATOM 1215 C CA . SER A 1 164 ? -2.511 9.077 12.545 1.00 95.56 164 SER A CA 1
ATOM 1216 C C . SER A 1 164 ? -2.303 8.835 11.046 1.00 95.56 164 SER A C 1
ATOM 1218 O O . SER A 1 164 ? -1.197 9.006 10.535 1.00 95.56 164 SER A O 1
ATOM 1220 N N . ALA A 1 165 ? -3.371 8.523 10.304 1.00 92.88 165 ALA A N 1
ATOM 1221 C CA . ALA A 1 165 ? -3.293 8.337 8.856 1.00 92.88 165 ALA A CA 1
ATOM 1222 C C . ALA A 1 165 ? -2.846 9.614 8.117 1.00 92.88 165 ALA A C 1
ATOM 1224 O O . ALA A 1 165 ? -2.052 9.539 7.179 1.00 92.88 165 ALA A O 1
ATOM 1225 N N . LEU A 1 166 ? -3.320 10.793 8.541 1.00 94.44 166 LEU A N 1
ATOM 1226 C CA . LEU A 1 166 ? -2.866 12.070 7.990 1.00 94.44 166 LEU A CA 1
ATOM 1227 C C . LEU A 1 166 ? -1.376 12.295 8.272 1.00 94.44 166 LEU A C 1
ATOM 1229 O O . LEU A 1 166 ? -0.638 12.652 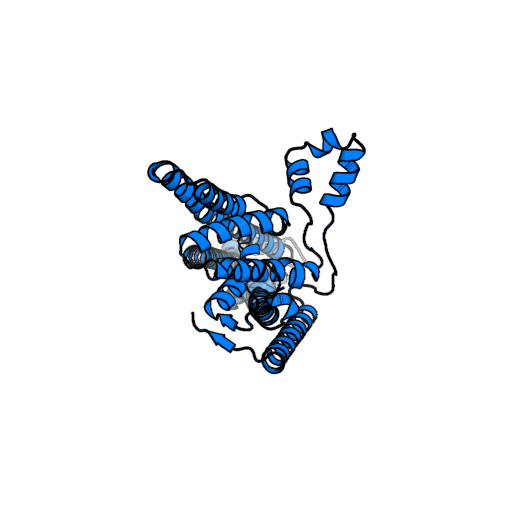7.356 1.00 94.44 166 LEU A O 1
ATOM 1233 N N . LEU A 1 167 ? -0.932 12.043 9.505 1.00 94.81 167 LEU A N 1
ATOM 1234 C CA . LEU A 1 167 ? 0.461 12.214 9.906 1.00 94.81 167 LEU A CA 1
ATOM 1235 C C . LEU A 1 167 ? 1.390 11.299 9.099 1.00 94.81 167 LEU A C 1
ATOM 1237 O O . LEU A 1 167 ? 2.361 11.783 8.525 1.00 94.81 167 LEU A O 1
ATOM 1241 N N . LYS A 1 168 ? 1.056 10.010 8.954 1.00 93.56 168 LYS A N 1
ATOM 1242 C CA . LYS A 1 168 ? 1.814 9.067 8.106 1.00 93.56 168 LYS A CA 1
ATOM 1243 C C . LYS A 1 168 ? 1.901 9.545 6.662 1.00 93.56 168 LYS A C 1
ATOM 1245 O O . LYS A 1 168 ? 2.973 9.528 6.057 1.00 93.56 168 LYS A O 1
ATOM 1250 N N . ARG A 1 169 ? 0.791 10.045 6.112 1.00 91.81 169 ARG A N 1
ATOM 1251 C CA . ARG A 1 169 ? 0.778 10.636 4.770 1.00 91.81 169 ARG A CA 1
ATOM 1252 C C . ARG A 1 169 ? 1.696 11.856 4.669 1.00 91.81 169 ARG A C 1
ATOM 1254 O O . ARG A 1 169 ? 2.431 11.963 3.692 1.00 91.81 169 ARG A O 1
ATOM 1261 N N . MET A 1 170 ? 1.687 12.749 5.658 1.00 93.69 170 MET A N 1
ATOM 1262 C CA . MET A 1 170 ? 2.598 13.899 5.702 1.00 93.69 170 MET A CA 1
ATOM 1263 C C . MET A 1 170 ? 4.062 13.462 5.778 1.00 93.69 170 MET A C 1
ATOM 1265 O O . MET A 1 170 ? 4.892 14.017 5.066 1.00 93.69 170 MET A O 1
ATOM 1269 N N . MET A 1 171 ? 4.381 12.435 6.570 1.00 93.19 171 MET A N 1
ATOM 1270 C CA . MET A 1 171 ? 5.739 11.891 6.644 1.00 93.19 171 MET A CA 1
ATOM 1271 C C . MET A 1 171 ? 6.202 11.344 5.293 1.00 93.19 171 MET A C 1
ATOM 1273 O O . MET A 1 171 ? 7.309 11.660 4.865 1.00 93.19 171 MET A O 1
ATOM 1277 N N . MET A 1 172 ? 5.353 10.598 4.578 1.00 92.69 172 MET A N 1
ATOM 1278 C CA . MET A 1 172 ? 5.678 10.155 3.217 1.00 92.69 172 MET A CA 1
ATOM 1279 C C . MET A 1 172 ? 5.915 11.335 2.269 1.00 92.69 172 MET A C 1
ATOM 1281 O O . MET A 1 172 ? 6.889 11.306 1.522 1.00 92.69 172 MET A O 1
ATOM 1285 N N . ILE A 1 173 ? 5.074 12.380 2.319 1.00 94.62 173 ILE A N 1
ATOM 1286 C CA . ILE A 1 173 ? 5.253 13.607 1.521 1.00 94.62 173 ILE A CA 1
ATOM 1287 C C . ILE A 1 173 ? 6.612 14.249 1.808 1.00 94.62 173 ILE A C 1
ATOM 1289 O O . ILE A 1 173 ? 7.321 14.599 0.870 1.00 94.62 173 ILE A O 1
ATOM 1293 N N . ILE A 1 174 ? 6.993 14.375 3.080 1.00 95.31 174 ILE A N 1
ATOM 1294 C CA . ILE A 1 174 ? 8.276 14.964 3.476 1.00 95.31 174 ILE A CA 1
ATOM 1295 C C . ILE A 1 174 ? 9.442 14.102 2.980 1.00 95.31 174 ILE A C 1
ATOM 1297 O O . ILE A 1 174 ? 10.371 14.632 2.381 1.00 95.31 174 ILE A O 1
ATOM 1301 N N . ILE A 1 175 ? 9.387 12.783 3.184 1.00 93.88 175 ILE A N 1
ATOM 1302 C CA . ILE A 1 175 ? 10.485 11.871 2.836 1.00 93.88 175 ILE A CA 1
ATOM 1303 C C . ILE A 1 175 ? 10.657 11.777 1.317 1.00 93.88 175 ILE A C 1
ATOM 1305 O O . ILE A 1 175 ? 11.731 12.070 0.799 1.00 93.88 175 ILE A O 1
ATOM 1309 N N . TYR A 1 176 ? 9.611 11.390 0.587 1.00 95.06 176 TYR A N 1
ATOM 1310 C CA . TYR A 1 176 ? 9.705 11.184 -0.859 1.00 95.06 176 TYR A CA 1
ATOM 1311 C C . TYR A 1 176 ? 9.693 12.499 -1.636 1.00 95.06 176 TYR A C 1
ATOM 1313 O O . TYR A 1 176 ? 10.472 12.655 -2.572 1.00 95.06 176 TYR A O 1
ATOM 1321 N N . GLY A 1 177 ? 8.870 13.470 -1.234 1.00 97.06 177 GLY A N 1
ATOM 1322 C CA . GLY A 1 177 ? 8.885 14.803 -1.836 1.00 97.06 177 GLY A CA 1
ATOM 1323 C C . GLY A 1 177 ? 10.215 15.514 -1.591 1.00 97.06 177 GLY A C 1
ATOM 1324 O O . GLY A 1 177 ? 10.786 16.070 -2.526 1.00 97.06 177 GLY A O 1
ATOM 1325 N N . GLY A 1 178 ? 10.757 15.422 -0.372 1.00 97.25 178 GLY A N 1
ATOM 1326 C CA . GLY A 1 178 ? 12.084 15.936 -0.035 1.00 97.25 178 GLY A CA 1
ATOM 1327 C C . GLY A 1 178 ? 13.198 15.258 -0.831 1.00 97.25 178 GLY A C 1
ATOM 1328 O O . GLY A 1 178 ? 14.030 15.953 -1.408 1.00 97.25 178 GLY A O 1
ATOM 1329 N N . ALA A 1 179 ? 13.182 13.925 -0.947 1.00 96.44 179 ALA A N 1
ATOM 1330 C CA . ALA A 1 179 ? 14.139 13.188 -1.776 1.00 96.44 179 ALA A CA 1
ATOM 1331 C C . ALA A 1 179 ? 14.061 13.601 -3.255 1.00 96.44 179 ALA A C 1
ATOM 1333 O O . ALA A 1 179 ? 15.090 13.850 -3.880 1.00 96.44 179 ALA A O 1
ATOM 1334 N N . GLY A 1 180 ? 12.852 13.736 -3.807 1.00 97.31 180 GLY A N 1
ATOM 1335 C CA . GLY A 1 180 ? 12.655 14.183 -5.185 1.00 97.31 180 GLY A CA 1
ATOM 1336 C C . GLY A 1 180 ? 13.173 15.602 -5.433 1.00 97.31 180 GLY A C 1
ATOM 1337 O O . GLY A 1 180 ? 13.904 15.827 -6.397 1.00 97.31 180 GLY A O 1
ATOM 1338 N N . LEU A 1 181 ? 12.865 16.545 -4.534 1.00 98.12 181 LEU A N 1
ATOM 1339 C CA . LEU A 1 181 ? 13.381 17.918 -4.596 1.00 98.12 181 LEU A CA 1
ATOM 1340 C C . LEU A 1 181 ? 14.904 17.968 -4.450 1.00 98.12 181 LEU A C 1
ATOM 1342 O O . LEU A 1 181 ? 15.557 18.722 -5.169 1.00 98.12 181 LEU A O 1
ATOM 1346 N N . TRP A 1 182 ? 15.475 17.150 -3.565 1.00 98.06 182 TRP A N 1
ATOM 1347 C CA . TRP A 1 182 ? 16.920 17.052 -3.386 1.00 98.06 182 TRP A CA 1
ATOM 1348 C C . TRP A 1 182 ? 17.617 16.540 -4.653 1.00 98.06 182 TRP A C 1
ATOM 1350 O O . TRP A 1 182 ? 18.578 17.166 -5.095 1.00 98.06 182 TRP A O 1
ATOM 1360 N N . ILE A 1 183 ? 17.102 15.480 -5.295 1.00 97.12 183 ILE A N 1
ATOM 1361 C CA . ILE A 1 183 ? 17.634 14.967 -6.572 1.00 97.12 183 ILE A CA 1
ATOM 1362 C C . ILE A 1 183 ? 17.593 16.056 -7.652 1.00 97.12 183 ILE A C 1
ATOM 1364 O O . ILE A 1 183 ? 18.586 16.277 -8.345 1.00 97.12 183 ILE A O 1
ATOM 1368 N N . ILE A 1 184 ? 16.464 16.763 -7.780 1.00 97.94 184 ILE A N 1
ATOM 1369 C CA . ILE A 1 184 ? 16.296 17.850 -8.757 1.00 97.94 184 ILE A CA 1
ATOM 1370 C C . ILE A 1 184 ? 17.289 18.985 -8.487 1.00 97.94 184 ILE A C 1
ATOM 1372 O O . ILE A 1 184 ? 17.962 19.438 -9.414 1.00 97.94 184 ILE A O 1
ATOM 1376 N N . GLY A 1 185 ? 17.400 19.433 -7.234 1.00 98.19 185 GLY A N 1
ATOM 1377 C CA . GLY A 1 185 ? 18.304 20.510 -6.836 1.00 98.19 185 GLY A CA 1
ATOM 1378 C C . GLY A 1 185 ? 19.769 20.146 -7.067 1.00 98.19 185 GLY A C 1
ATOM 1379 O O . GLY A 1 185 ? 20.496 20.896 -7.714 1.00 98.19 185 GLY A O 1
ATOM 1380 N N . TYR A 1 186 ? 20.181 18.954 -6.627 1.00 97.75 186 TYR A N 1
ATOM 1381 C CA . TYR A 1 186 ? 21.533 18.446 -6.849 1.00 97.75 186 TYR A CA 1
ATOM 1382 C C . TYR A 1 186 ? 21.871 18.376 -8.342 1.00 97.75 186 TYR A C 1
ATOM 1384 O O . TYR A 1 186 ? 22.926 18.858 -8.767 1.00 97.75 186 TYR A O 1
ATOM 1392 N N . ASN A 1 187 ? 20.954 17.831 -9.148 1.00 97.44 187 ASN A N 1
ATOM 1393 C CA . ASN A 1 187 ? 21.137 17.713 -10.586 1.00 97.44 187 ASN A CA 1
ATOM 1394 C C . ASN A 1 187 ? 21.229 19.083 -11.273 1.00 97.44 187 ASN A C 1
ATOM 1396 O O . ASN A 1 187 ? 22.068 19.258 -12.153 1.00 97.44 187 ASN A O 1
ATOM 1400 N N . ALA A 1 188 ? 20.438 20.072 -10.844 1.00 97.81 188 ALA A N 1
ATOM 1401 C CA . ALA A 1 188 ? 20.502 21.432 -11.381 1.00 97.81 188 ALA A CA 1
ATOM 1402 C C . ALA A 1 188 ? 21.854 22.118 -11.159 1.00 97.81 188 ALA A C 1
ATOM 1404 O O . ALA A 1 188 ? 22.288 22.887 -12.021 1.00 97.81 188 ALA A O 1
ATOM 1405 N N . SER A 1 189 ? 22.529 21.815 -10.050 1.00 97.88 189 SER A N 1
ATOM 1406 C CA . SER A 1 189 ? 23.829 22.403 -9.718 1.00 97.88 189 SER A CA 1
ATOM 1407 C C . SER A 1 189 ? 25.025 21.695 -10.361 1.00 97.88 189 SER A C 1
ATOM 1409 O O . SER A 1 189 ? 26.034 22.353 -10.589 1.00 97.88 189 SER A O 1
ATOM 1411 N N . HIS A 1 190 ? 24.940 20.392 -10.661 1.00 95.75 190 HIS A N 1
ATOM 1412 C CA . HIS A 1 190 ? 26.122 19.602 -11.047 1.00 95.75 190 HIS A CA 1
ATOM 1413 C C . HIS A 1 190 ? 26.053 18.993 -12.453 1.00 95.75 190 HIS A C 1
ATOM 1415 O O . HIS A 1 190 ? 27.012 19.106 -13.209 1.00 95.75 190 HIS A O 1
ATOM 1421 N N . GLY A 1 191 ? 24.950 18.321 -12.803 1.00 90.62 191 GLY A N 1
ATOM 1422 C CA . GLY A 1 191 ? 24.901 17.434 -13.978 1.00 90.62 191 GLY A CA 1
ATOM 1423 C C . GLY A 1 191 ? 23.957 17.878 -15.092 1.00 90.62 191 GLY A C 1
ATOM 1424 O O . GLY A 1 191 ? 24.208 17.576 -16.255 1.00 90.62 191 GLY A O 1
ATOM 1425 N N . LYS A 1 192 ? 22.879 18.594 -14.746 1.00 95.19 192 LYS A N 1
ATOM 1426 C CA . LYS A 1 192 ? 21.776 18.994 -15.643 1.00 95.19 192 LYS A CA 1
ATOM 1427 C C . LYS A 1 192 ? 21.245 17.840 -16.502 1.00 95.19 192 LYS A C 1
ATOM 1429 O O . LYS A 1 192 ? 20.810 18.036 -17.633 1.00 95.19 192 LYS A O 1
ATOM 1434 N N . ASP A 1 193 ? 21.266 16.633 -15.953 1.00 95.06 193 ASP A N 1
ATOM 1435 C CA . ASP A 1 193 ? 20.861 15.418 -16.642 1.00 95.06 193 ASP A CA 1
ATOM 1436 C C . ASP A 1 193 ? 19.323 15.328 -16.710 1.00 95.06 193 ASP A C 1
ATOM 1438 O O . ASP A 1 193 ? 18.673 15.269 -15.658 1.00 95.06 193 ASP A O 1
ATOM 1442 N N . PRO A 1 194 ? 18.704 15.305 -17.907 1.00 93.44 194 PRO A N 1
ATOM 1443 C CA . PRO A 1 194 ? 17.248 15.270 -18.048 1.00 93.44 194 PRO A CA 1
ATOM 1444 C C . PRO A 1 194 ? 16.590 14.089 -17.318 1.00 93.44 194 PRO A C 1
ATOM 1446 O O . PRO A 1 194 ? 15.475 14.218 -16.809 1.00 93.44 194 PRO A O 1
ATOM 1449 N N . TYR A 1 195 ? 17.273 12.951 -17.200 1.00 92.50 195 TYR A N 1
ATOM 1450 C CA . TYR A 1 195 ? 16.703 11.761 -16.577 1.00 92.50 195 TYR A CA 1
ATOM 1451 C C . TYR A 1 195 ? 16.756 11.797 -15.050 1.00 92.50 195 TYR A C 1
ATOM 1453 O O . TYR A 1 195 ? 15.865 11.253 -14.400 1.00 92.50 195 TYR A O 1
ATOM 1461 N N . LEU A 1 196 ? 17.731 12.480 -14.446 1.00 94.19 196 LEU A N 1
ATOM 1462 C CA . LEU A 1 196 ? 17.725 12.695 -12.995 1.00 94.19 196 LEU A CA 1
ATOM 1463 C C . LEU A 1 196 ? 16.587 13.630 -12.573 1.00 94.19 196 LEU A C 1
ATOM 1465 O O . LEU A 1 196 ? 15.965 13.403 -11.534 1.00 94.19 196 LEU A O 1
ATOM 1469 N N . TYR A 1 197 ? 16.233 14.616 -13.406 1.00 96.25 197 TYR A N 1
ATOM 1470 C CA . TYR A 1 197 ? 15.005 15.386 -13.193 1.00 96.25 197 TYR A CA 1
ATOM 1471 C C . TYR A 1 197 ? 13.760 14.502 -13.264 1.00 96.25 197 TYR A C 1
ATOM 1473 O O . TYR A 1 197 ? 12.869 14.648 -12.429 1.00 96.25 197 TYR A O 1
ATOM 1481 N N . LEU A 1 198 ? 13.714 13.560 -14.213 1.00 94.69 198 LEU A N 1
ATOM 1482 C CA . LEU A 1 198 ? 12.615 12.604 -14.318 1.00 94.69 198 LEU A CA 1
ATOM 1483 C C . LEU A 1 198 ? 12.493 11.732 -13.062 1.00 94.69 198 LEU A C 1
ATOM 1485 O O . LEU A 1 198 ? 11.399 11.591 -12.522 1.00 94.69 198 LEU A O 1
ATOM 1489 N N . VAL A 1 199 ? 13.606 11.189 -12.563 1.00 94.75 199 VAL A N 1
ATOM 1490 C CA . VAL A 1 199 ? 13.633 10.395 -11.324 1.00 94.75 199 VAL A CA 1
ATOM 1491 C C . VAL A 1 199 ? 13.123 11.225 -10.145 1.00 94.75 199 VAL A C 1
ATOM 1493 O O . VAL A 1 199 ? 12.233 10.779 -9.422 1.00 94.75 199 VAL A O 1
ATOM 1496 N N . GLY A 1 200 ? 13.614 12.454 -9.973 1.00 96.38 200 GLY A N 1
ATOM 1497 C CA . GLY A 1 200 ? 13.131 13.343 -8.915 1.00 96.38 200 GLY A CA 1
ATOM 1498 C C . GLY A 1 200 ? 11.639 13.680 -9.047 1.00 96.38 200 GLY A C 1
ATOM 1499 O O . GLY A 1 200 ? 10.905 13.657 -8.056 1.00 96.38 200 GLY A O 1
ATOM 1500 N N . ALA A 1 201 ? 11.153 13.904 -10.271 1.00 96.50 201 ALA A N 1
ATOM 1501 C CA . ALA A 1 201 ? 9.737 14.136 -10.547 1.00 96.50 201 ALA A CA 1
ATOM 1502 C C . ALA A 1 201 ? 8.866 12.911 -10.219 1.00 96.50 201 ALA A C 1
ATOM 1504 O O . ALA A 1 201 ? 7.757 13.074 -9.713 1.00 96.50 201 ALA A O 1
ATOM 1505 N N . LEU A 1 202 ? 9.365 11.692 -10.441 1.00 95.12 202 LEU A N 1
ATOM 1506 C CA . LEU A 1 202 ? 8.676 10.452 -10.073 1.00 95.12 202 LEU A CA 1
ATOM 1507 C C . LEU A 1 202 ? 8.528 10.293 -8.553 1.00 95.12 202 LEU A C 1
ATOM 1509 O O . LEU A 1 202 ? 7.460 9.900 -8.084 1.00 95.12 202 LEU A O 1
ATOM 1513 N N . PHE A 1 203 ? 9.548 10.657 -7.774 1.00 95.25 203 PHE A N 1
ATOM 1514 C CA . PHE A 1 203 ? 9.461 10.687 -6.308 1.00 95.25 203 PHE A CA 1
ATOM 1515 C C . PHE A 1 203 ? 8.398 11.674 -5.807 1.00 95.25 203 PHE A C 1
ATOM 1517 O O . PHE A 1 203 ? 7.616 11.356 -4.910 1.00 95.25 203 PHE A O 1
ATOM 1524 N N . ILE A 1 204 ? 8.312 12.851 -6.428 1.00 96.44 204 ILE A N 1
ATOM 1525 C CA . ILE A 1 204 ? 7.264 13.834 -6.128 1.00 96.44 204 ILE A CA 1
ATOM 1526 C C . ILE A 1 204 ? 5.887 13.306 -6.562 1.00 96.44 204 ILE A C 1
ATOM 1528 O O . ILE A 1 204 ? 4.904 13.421 -5.825 1.00 96.44 204 ILE A O 1
ATOM 1532 N N . ALA A 1 205 ? 5.798 12.672 -7.733 1.00 94.19 205 ALA A N 1
ATOM 1533 C CA . ALA A 1 205 ? 4.561 12.072 -8.218 1.00 94.19 205 ALA A CA 1
ATOM 1534 C C . ALA A 1 205 ? 4.030 10.999 -7.252 1.00 94.19 205 ALA A C 1
ATOM 1536 O O . ALA A 1 205 ? 2.819 10.954 -7.026 1.00 94.19 205 ALA A O 1
ATOM 1537 N N . ALA A 1 206 ? 4.913 10.206 -6.628 1.00 92.38 206 ALA A N 1
ATOM 1538 C CA . ALA A 1 206 ? 4.561 9.152 -5.663 1.00 92.38 206 ALA A CA 1
ATOM 1539 C C . ALA A 1 206 ? 3.738 9.652 -4.475 1.00 92.38 206 ALA A C 1
ATOM 1541 O O . ALA A 1 206 ? 2.944 8.901 -3.919 1.00 92.38 206 ALA A O 1
ATOM 1542 N N . VAL A 1 207 ? 3.887 10.925 -4.105 1.00 93.75 207 VAL A N 1
ATOM 1543 C CA . VAL A 1 207 ? 3.182 11.504 -2.953 1.00 93.75 207 VAL A CA 1
ATOM 1544 C C . VAL A 1 207 ? 2.015 12.412 -3.331 1.00 93.75 207 VAL A C 1
ATOM 1546 O O . VAL A 1 207 ? 1.113 12.632 -2.517 1.00 93.75 207 VAL A O 1
ATOM 1549 N N . ILE A 1 208 ? 1.999 12.933 -4.561 1.00 92.56 208 ILE A N 1
ATOM 1550 C CA . ILE A 1 208 ? 0.924 13.800 -5.063 1.00 92.56 208 ILE A CA 1
ATOM 1551 C C . ILE A 1 208 ? -0.248 12.981 -5.606 1.00 92.56 208 ILE A C 1
ATOM 1553 O O . ILE A 1 208 ? -1.416 13.337 -5.392 1.00 92.56 208 ILE A O 1
ATOM 1557 N N . PHE A 1 209 ? 0.046 11.914 -6.347 1.00 90.94 209 PHE A N 1
ATOM 1558 C CA . PHE A 1 209 ? -0.981 11.130 -7.016 1.00 90.94 209 PHE A CA 1
ATOM 1559 C C . PHE A 1 209 ? -1.691 10.189 -6.029 1.00 90.94 209 PHE A C 1
ATOM 1561 O O . PHE A 1 209 ? -1.046 9.578 -5.183 1.00 90.94 209 PHE A O 1
ATOM 1568 N N . PRO A 1 210 ? -3.032 10.066 -6.096 1.00 88.75 210 PRO A N 1
ATOM 1569 C CA . PRO A 1 210 ? -3.755 9.099 -5.274 1.00 88.75 210 PRO A CA 1
ATOM 1570 C C . PRO A 1 210 ? -3.313 7.662 -5.562 1.00 88.75 210 PRO A C 1
ATOM 1572 O O . PRO A 1 210 ? -3.053 7.330 -6.721 1.00 88.75 210 PRO A O 1
ATOM 1575 N N . HIS A 1 211 ? -3.353 6.799 -4.546 1.00 89.38 211 HIS A N 1
ATOM 1576 C CA . HIS A 1 211 ? -3.102 5.369 -4.722 1.00 89.38 211 HIS A CA 1
ATOM 1577 C C . HIS A 1 211 ? -3.964 4.783 -5.856 1.00 89.38 211 HIS A C 1
ATOM 1579 O O . HIS A 1 211 ? -5.144 5.131 -5.999 1.00 89.38 211 HIS A O 1
ATOM 1585 N N . ARG A 1 212 ? -3.372 3.911 -6.682 1.00 87.75 212 ARG A N 1
ATOM 1586 C CA . ARG A 1 212 ? -4.012 3.298 -7.868 1.00 87.75 212 ARG A CA 1
ATOM 1587 C C . ARG A 1 212 ? -4.414 4.300 -8.947 1.00 87.75 212 ARG A C 1
ATOM 1589 O O . ARG A 1 212 ? -5.478 4.173 -9.563 1.00 87.75 212 ARG A O 1
ATOM 1596 N N . SER A 1 213 ? -3.620 5.354 -9.131 1.00 91.81 213 SER A N 1
ATOM 1597 C CA . SER A 1 213 ? -3.757 6.296 -10.249 1.00 91.81 213 SER A CA 1
ATOM 1598 C C . SER A 1 213 ? -2.558 6.203 -11.190 1.00 91.81 213 SER A C 1
ATOM 1600 O O . SER A 1 213 ? -2.475 5.253 -11.957 1.00 91.81 213 SER A O 1
ATOM 1602 N N . PHE A 1 214 ? -1.630 7.154 -11.114 1.00 93.94 214 PHE A N 1
ATOM 1603 C CA . PHE A 1 214 ? -0.474 7.283 -11.990 1.00 93.94 214 PHE A CA 1
ATOM 1604 C C . PHE A 1 214 ? 0.389 6.016 -12.003 1.00 93.94 214 PHE A C 1
ATOM 1606 O O . PHE A 1 214 ? 0.568 5.422 -13.058 1.00 93.94 214 PHE A O 1
ATOM 1613 N N . PHE A 1 215 ? 0.816 5.523 -10.839 1.00 93.31 215 PHE A N 1
ATOM 1614 C CA . PHE A 1 215 ? 1.652 4.314 -10.716 1.00 93.31 215 PHE A CA 1
ATOM 1615 C C . PHE A 1 215 ? 0.943 3.019 -11.119 1.00 93.31 215 PHE A C 1
ATOM 1617 O O . PHE A 1 215 ? 1.568 1.978 -11.258 1.00 93.31 215 PHE A O 1
ATOM 1624 N N . HIS A 1 216 ? -0.371 3.077 -11.309 1.00 95.25 216 HIS A N 1
ATOM 1625 C CA . HIS A 1 216 ? -1.155 1.942 -11.767 1.00 95.25 216 HIS A CA 1
ATOM 1626 C C . HIS A 1 216 ? -1.710 2.159 -13.174 1.00 95.25 216 HIS A C 1
ATOM 1628 O O . HIS A 1 216 ? -2.681 1.521 -13.552 1.00 95.25 216 HIS A O 1
ATOM 1634 N N . SER A 1 217 ? -1.124 3.075 -13.942 1.00 94.88 217 SER A N 1
ATOM 1635 C CA . SER A 1 217 ? -1.519 3.371 -15.319 1.00 94.88 217 SER A CA 1
ATOM 1636 C C . SER A 1 217 ? -0.423 2.984 -16.302 1.00 94.88 217 SER A C 1
ATOM 1638 O O . SER A 1 217 ? 0.736 2.793 -15.916 1.00 94.88 217 SER A O 1
ATOM 1640 N N . ILE A 1 218 ? -0.776 2.906 -17.586 1.00 94.44 218 ILE A N 1
ATOM 1641 C CA . ILE A 1 218 ? 0.197 2.610 -18.636 1.00 94.44 218 ILE A CA 1
ATOM 1642 C C . ILE A 1 218 ? 1.245 3.726 -18.747 1.00 94.44 218 ILE A C 1
ATOM 1644 O O . ILE A 1 218 ? 2.419 3.436 -18.959 1.00 94.44 218 ILE A O 1
ATOM 1648 N N . GLU A 1 219 ? 0.867 4.990 -18.519 1.00 95.25 219 GLU A N 1
ATOM 1649 C CA . GLU A 1 219 ? 1.807 6.113 -18.539 1.00 95.25 219 GLU A CA 1
ATOM 1650 C C . GLU A 1 219 ? 2.804 6.025 -17.387 1.00 95.25 219 GLU A C 1
ATOM 1652 O O . GLU A 1 219 ? 4.003 6.198 -17.599 1.00 95.25 219 GLU A O 1
ATOM 1657 N N . GLY A 1 220 ? 2.325 5.710 -16.179 1.00 94.00 220 GLY A N 1
ATOM 1658 C CA . GLY A 1 220 ? 3.200 5.501 -15.027 1.00 94.00 220 GLY A CA 1
ATOM 1659 C C . GLY A 1 220 ? 4.206 4.386 -15.281 1.00 94.00 220 GLY A C 1
ATOM 1660 O O . GLY A 1 220 ? 5.399 4.592 -15.070 1.00 94.00 220 GLY A O 1
ATOM 1661 N N . PHE A 1 221 ? 3.746 3.250 -15.813 1.00 95.19 221 PHE A N 1
ATOM 1662 C CA . PHE A 1 221 ? 4.606 2.130 -16.199 1.00 95.19 221 PHE A CA 1
ATOM 1663 C C . PHE A 1 221 ? 5.686 2.537 -17.216 1.00 95.19 221 PHE A C 1
ATOM 1665 O O . PHE A 1 221 ? 6.866 2.240 -17.006 1.00 95.19 221 PHE A O 1
ATOM 1672 N N . LEU A 1 222 ? 5.312 3.237 -18.293 1.00 95.50 222 LEU A N 1
ATOM 1673 C CA . LEU A 1 222 ? 6.253 3.670 -19.331 1.00 95.50 222 LEU A CA 1
ATOM 1674 C C . LEU A 1 222 ? 7.296 4.645 -18.778 1.00 95.50 222 LEU A C 1
ATOM 1676 O O . LEU A 1 222 ? 8.491 4.471 -19.014 1.00 95.50 222 LEU A O 1
ATOM 1680 N N . ILE A 1 223 ? 6.859 5.639 -18.001 1.00 95.06 223 ILE A N 1
ATOM 1681 C CA . ILE A 1 223 ? 7.750 6.654 -17.432 1.00 95.06 223 ILE A CA 1
ATOM 1682 C C . ILE A 1 223 ? 8.711 6.023 -16.413 1.00 95.06 223 ILE A C 1
ATOM 1684 O O . ILE A 1 223 ? 9.909 6.312 -16.444 1.00 95.06 223 ILE A O 1
ATOM 1688 N N . PHE A 1 224 ? 8.228 5.127 -15.544 1.00 93.94 224 PHE A N 1
ATOM 1689 C CA . PHE A 1 224 ? 9.092 4.427 -14.588 1.00 93.94 224 PHE A CA 1
ATOM 1690 C C . PHE A 1 224 ? 10.104 3.528 -15.286 1.00 93.94 224 PHE A C 1
ATOM 1692 O O . PHE A 1 224 ? 11.280 3.531 -14.933 1.00 93.94 224 PHE A O 1
ATOM 1699 N N . THR A 1 225 ? 9.664 2.783 -16.299 1.00 94.12 225 THR A N 1
ATOM 1700 C CA . THR A 1 225 ? 10.547 1.900 -17.064 1.00 94.12 225 THR A CA 1
ATOM 1701 C C . THR A 1 225 ? 11.612 2.701 -17.808 1.00 94.12 225 THR A C 1
ATOM 1703 O O . THR A 1 225 ? 12.766 2.284 -17.830 1.00 94.12 225 THR A O 1
ATOM 1706 N N . ALA A 1 226 ? 11.279 3.878 -18.351 1.00 94.62 226 ALA A N 1
ATOM 1707 C CA . ALA A 1 226 ? 12.257 4.777 -18.962 1.00 94.62 226 ALA A CA 1
ATOM 1708 C C . ALA A 1 226 ? 13.284 5.296 -17.940 1.00 94.62 226 ALA A C 1
ATOM 1710 O O . ALA A 1 226 ? 14.487 5.251 -18.200 1.00 94.62 226 ALA A O 1
ATOM 1711 N N . ALA A 1 227 ? 12.834 5.721 -16.754 1.00 94.75 227 ALA A N 1
ATOM 1712 C CA . ALA A 1 227 ? 13.724 6.165 -15.682 1.00 94.75 227 ALA A CA 1
ATOM 1713 C C . ALA A 1 227 ? 14.652 5.037 -15.196 1.00 94.75 227 ALA A C 1
ATOM 1715 O O . ALA A 1 227 ? 15.860 5.235 -15.076 1.00 94.75 227 ALA A O 1
ATOM 1716 N N . VAL A 1 228 ? 14.121 3.829 -14.979 1.00 94.38 228 VAL A N 1
ATOM 1717 C CA . VAL A 1 228 ? 14.925 2.663 -14.585 1.00 94.38 228 VAL A CA 1
ATOM 1718 C C . VAL A 1 228 ? 15.859 2.231 -15.709 1.00 94.38 228 VAL A C 1
ATOM 1720 O O . VAL A 1 228 ? 17.020 1.944 -15.436 1.00 94.38 228 VAL A O 1
ATOM 1723 N N . SER A 1 229 ? 15.411 2.237 -16.968 1.00 94.12 229 SER A N 1
ATOM 1724 C CA . SER A 1 229 ? 16.268 1.975 -18.132 1.00 94.12 229 SER A CA 1
ATOM 1725 C C . SER A 1 229 ? 17.467 2.909 -18.149 1.00 94.12 229 SER A C 1
ATOM 1727 O O . SER A 1 229 ? 18.583 2.468 -18.397 1.00 94.12 229 SER A O 1
ATOM 1729 N N . TYR A 1 230 ? 17.240 4.198 -17.907 1.00 94.31 230 TYR A N 1
ATOM 1730 C CA . TYR A 1 230 ? 18.316 5.170 -17.860 1.00 94.31 230 TYR A CA 1
ATOM 1731 C C . TYR A 1 230 ? 19.308 4.856 -16.734 1.00 94.31 230 TYR A C 1
ATOM 1733 O O . TYR A 1 230 ? 20.508 4.735 -16.981 1.00 94.31 230 TYR A O 1
ATOM 1741 N N . LEU A 1 231 ? 18.800 4.671 -15.510 1.00 93.56 231 LEU A N 1
ATOM 1742 C CA . LEU A 1 231 ? 19.630 4.405 -14.337 1.00 93.56 231 LEU A CA 1
ATOM 1743 C C . LEU A 1 231 ? 20.453 3.126 -14.503 1.00 93.56 231 LEU A C 1
ATOM 1745 O O . LEU A 1 231 ? 21.659 3.157 -14.290 1.00 93.56 231 LEU A O 1
ATOM 1749 N N . THR A 1 232 ? 19.816 2.034 -14.926 1.00 93.44 232 THR A N 1
ATOM 1750 C CA . THR A 1 232 ? 20.444 0.716 -15.119 1.00 93.44 232 THR A CA 1
ATOM 1751 C C . THR A 1 232 ? 21.523 0.735 -16.200 1.00 93.44 232 THR A C 1
ATOM 1753 O O . THR A 1 232 ? 22.618 0.229 -15.966 1.00 93.44 232 THR A O 1
ATOM 1756 N N . ASN A 1 233 ? 21.280 1.414 -17.328 1.00 93.44 233 ASN A N 1
ATOM 1757 C CA . ASN A 1 233 ? 22.309 1.653 -18.344 1.00 93.44 233 ASN A CA 1
ATOM 1758 C C . ASN A 1 233 ? 23.498 2.437 -17.770 1.00 93.44 233 ASN A C 1
ATOM 1760 O O . ASN A 1 233 ? 24.650 2.119 -18.055 1.00 93.44 233 ASN A O 1
ATOM 1764 N N . ARG A 1 234 ? 23.232 3.461 -16.950 1.00 91.56 234 ARG A N 1
ATOM 1765 C CA . ARG A 1 234 ? 24.275 4.328 -16.388 1.00 91.56 234 ARG A CA 1
ATOM 1766 C C . ARG A 1 234 ? 25.170 3.606 -15.382 1.00 91.56 234 ARG A C 1
ATOM 1768 O O . ARG A 1 234 ? 26.356 3.915 -15.321 1.00 91.56 234 ARG A O 1
ATOM 1775 N N . ILE A 1 235 ? 24.619 2.665 -14.617 1.00 93.19 235 ILE A N 1
ATOM 1776 C CA . ILE A 1 235 ? 25.374 1.854 -13.647 1.00 93.19 235 ILE A CA 1
ATOM 1777 C C . ILE A 1 235 ? 25.997 0.588 -14.258 1.00 93.19 235 ILE A C 1
ATOM 1779 O O . ILE A 1 235 ? 26.637 -0.162 -13.531 1.00 93.19 235 ILE A O 1
ATOM 1783 N N . GLY A 1 236 ? 25.828 0.353 -15.565 1.00 93.44 236 GLY A N 1
ATOM 1784 C CA . GLY A 1 236 ? 26.441 -0.773 -16.278 1.00 93.44 236 GLY A CA 1
ATOM 1785 C C . GLY A 1 236 ? 25.678 -2.100 -16.210 1.00 93.44 236 GLY A C 1
ATOM 1786 O O . GLY A 1 236 ? 26.259 -3.119 -16.561 1.00 93.44 236 GLY A O 1
ATOM 1787 N N . TYR A 1 237 ? 24.401 -2.091 -15.808 1.00 92.56 237 TYR A N 1
ATOM 1788 C CA . TYR A 1 237 ? 23.552 -3.290 -15.685 1.00 92.56 237 TYR A CA 1
ATOM 1789 C C . TYR A 1 237 ? 22.250 -3.167 -16.505 1.00 92.56 237 TYR A C 1
ATOM 1791 O O . TYR A 1 237 ? 21.150 -3.198 -15.938 1.00 92.56 237 TYR A O 1
ATOM 1799 N N . PRO A 1 238 ? 22.326 -2.951 -17.834 1.00 91.00 238 PRO A N 1
ATOM 1800 C CA . PRO A 1 238 ? 21.163 -2.715 -18.702 1.00 91.00 238 PRO A CA 1
ATOM 1801 C C . PRO A 1 238 ? 20.101 -3.830 -18.651 1.00 91.00 238 PRO A C 1
ATOM 1803 O O . PRO A 1 238 ? 18.914 -3.575 -18.864 1.00 91.00 238 PRO A O 1
ATOM 1806 N N . GLU A 1 239 ? 20.498 -5.063 -18.348 1.00 87.06 239 GLU A N 1
ATOM 1807 C CA . GLU A 1 239 ? 19.634 -6.237 -18.223 1.00 87.06 239 GLU A CA 1
ATOM 1808 C C . GLU A 1 239 ? 18.584 -6.102 -17.109 1.00 87.06 239 GLU A C 1
ATOM 1810 O O . GLU A 1 239 ? 17.473 -6.634 -17.219 1.00 87.06 239 GLU A O 1
ATOM 1815 N N . PHE A 1 240 ? 18.867 -5.315 -16.066 1.00 93.56 240 PHE A N 1
ATOM 1816 C CA . PHE A 1 240 ? 17.938 -5.088 -14.956 1.00 93.56 240 PHE A CA 1
ATOM 1817 C C . PHE A 1 240 ? 16.694 -4.296 -15.357 1.00 93.56 240 PHE A C 1
ATOM 1819 O O . PHE A 1 240 ? 15.658 -4.402 -14.694 1.00 93.56 240 PHE A O 1
ATOM 1826 N N . ARG A 1 241 ? 16.744 -3.561 -16.474 1.00 94.25 241 ARG A N 1
ATOM 1827 C CA . ARG A 1 241 ? 15.566 -2.906 -17.053 1.00 94.25 241 ARG A CA 1
ATOM 1828 C C . ARG A 1 241 ? 14.441 -3.896 -17.329 1.00 94.25 241 ARG A C 1
ATOM 1830 O O . ARG A 1 241 ? 13.284 -3.600 -17.041 1.00 94.25 241 ARG A O 1
ATOM 1837 N N . TYR A 1 242 ? 14.763 -5.048 -17.910 1.00 92.06 242 TYR A N 1
ATOM 1838 C CA . TYR A 1 242 ? 13.754 -6.020 -18.325 1.00 92.06 242 TYR A CA 1
ATOM 1839 C C . TYR A 1 242 ? 13.150 -6.730 -17.129 1.00 92.06 242 TYR A C 1
ATOM 1841 O O . TYR A 1 242 ? 11.934 -6.882 -17.047 1.00 92.06 242 TYR A O 1
ATOM 1849 N N . ALA A 1 243 ? 13.987 -7.068 -16.154 1.00 94.88 243 ALA A N 1
ATOM 1850 C CA . ALA A 1 243 ? 13.523 -7.604 -14.891 1.00 94.88 243 ALA A CA 1
ATOM 1851 C C . ALA A 1 243 ? 12.576 -6.634 -14.175 1.00 94.88 243 ALA A C 1
ATOM 1853 O O . ALA A 1 243 ? 11.491 -7.027 -13.744 1.00 94.88 243 ALA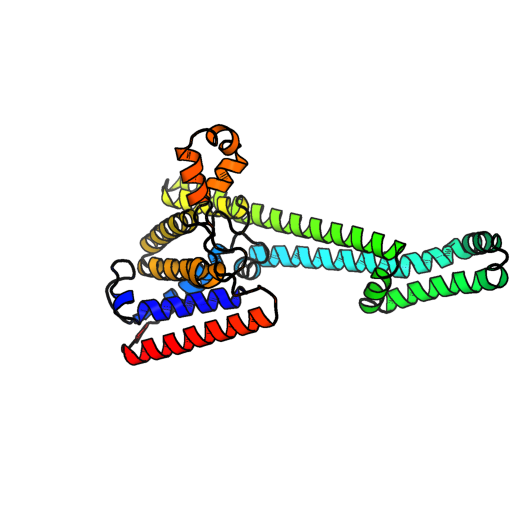 A O 1
ATOM 1854 N N . PHE A 1 244 ? 12.937 -5.348 -14.135 1.00 96.25 244 PHE A N 1
ATOM 1855 C CA . PHE A 1 244 ? 12.071 -4.301 -13.610 1.00 96.25 244 PHE A CA 1
ATOM 1856 C C . PHE A 1 244 ? 10.733 -4.239 -14.358 1.00 96.25 244 PHE A C 1
ATOM 1858 O O . PHE A 1 244 ? 9.671 -4.268 -13.737 1.00 96.25 244 PHE A O 1
ATOM 1865 N N . MET A 1 245 ? 10.781 -4.202 -15.691 1.00 95.81 245 MET A N 1
ATOM 1866 C CA . MET A 1 245 ? 9.601 -4.136 -16.549 1.00 95.81 245 MET A CA 1
ATOM 1867 C C . MET A 1 245 ? 8.657 -5.325 -16.313 1.00 95.81 245 MET A C 1
ATOM 1869 O O . MET A 1 245 ? 7.463 -5.122 -16.098 1.00 95.81 245 MET A O 1
ATOM 1873 N N . ILE A 1 246 ? 9.189 -6.552 -16.297 1.00 95.69 246 ILE A N 1
ATOM 1874 C CA . ILE A 1 246 ? 8.422 -7.781 -16.049 1.00 95.69 246 ILE A CA 1
ATOM 1875 C C . ILE A 1 246 ? 7.797 -7.746 -14.655 1.00 95.69 246 ILE A C 1
ATOM 1877 O O . ILE A 1 246 ? 6.604 -8.008 -14.512 1.00 95.69 246 ILE A O 1
ATOM 1881 N N . GLY A 1 247 ? 8.568 -7.367 -13.634 1.00 96.69 247 GLY A N 1
ATOM 1882 C CA . GLY A 1 247 ? 8.062 -7.223 -12.274 1.00 96.69 247 GLY A CA 1
ATOM 1883 C C . GLY A 1 247 ? 6.908 -6.223 -12.182 1.00 96.69 247 GLY A C 1
ATOM 1884 O O . GLY A 1 247 ? 5.848 -6.547 -11.646 1.00 96.69 247 GLY A O 1
ATOM 1885 N N . TYR A 1 248 ? 7.058 -5.040 -12.778 1.00 96.69 248 TYR A N 1
ATOM 1886 C CA . TYR A 1 248 ? 6.023 -4.004 -12.774 1.00 96.69 248 TYR A CA 1
ATOM 1887 C C . TYR A 1 248 ? 4.757 -4.436 -13.532 1.00 96.69 248 TYR A C 1
ATOM 1889 O O . TYR A 1 248 ? 3.644 -4.278 -13.027 1.00 96.69 248 TYR A O 1
ATOM 1897 N N . ILE A 1 249 ? 4.911 -5.029 -14.724 1.00 96.12 249 ILE A N 1
ATOM 1898 C CA . ILE A 1 249 ? 3.789 -5.580 -15.503 1.00 96.12 249 ILE A CA 1
ATOM 1899 C C . ILE A 1 249 ? 3.085 -6.671 -14.706 1.00 96.12 249 ILE A C 1
ATOM 1901 O O . ILE A 1 249 ? 1.859 -6.706 -14.688 1.00 96.12 249 ILE A O 1
ATOM 1905 N N . SER A 1 250 ? 3.834 -7.540 -14.026 1.00 96.56 250 SER A N 1
ATOM 1906 C CA . SER A 1 250 ? 3.245 -8.619 -13.239 1.00 96.56 250 SER A CA 1
ATOM 1907 C C . SER A 1 250 ? 2.354 -8.082 -12.113 1.00 96.56 250 SER A C 1
ATOM 1909 O O . SER A 1 250 ? 1.262 -8.603 -11.892 1.00 96.56 250 SER A O 1
ATOM 1911 N N . HIS A 1 251 ? 2.743 -6.975 -11.468 1.00 95.38 251 HIS A N 1
ATOM 1912 C CA . HIS A 1 251 ? 1.885 -6.300 -10.496 1.00 95.38 251 HIS A CA 1
ATOM 1913 C C . HIS A 1 251 ? 0.596 -5.811 -11.165 1.00 95.38 251 HIS A C 1
ATOM 1915 O O . HIS A 1 251 ? -0.503 -6.218 -10.794 1.00 95.38 251 HIS A O 1
ATOM 1921 N N . LEU A 1 252 ? 0.692 -5.008 -12.219 1.00 94.69 252 LEU A N 1
ATOM 1922 C CA . LEU A 1 252 ? -0.510 -4.454 -12.842 1.00 94.69 252 LEU A CA 1
ATOM 1923 C C . LEU A 1 252 ? -1.392 -5.543 -13.471 1.00 94.69 252 LEU A C 1
ATOM 1925 O O . LEU A 1 252 ? -2.542 -5.751 -13.082 1.00 94.69 252 LEU A O 1
ATOM 1929 N N . TYR A 1 253 ? -0.842 -6.270 -14.433 1.00 93.75 253 TYR A N 1
ATOM 1930 C CA . TYR A 1 253 ? -1.608 -7.110 -15.342 1.00 93.75 253 TYR A CA 1
ATOM 1931 C C . TYR A 1 253 ? -1.807 -8.535 -14.834 1.00 93.75 253 TYR A C 1
ATOM 1933 O O . TYR A 1 253 ? -2.821 -9.148 -15.160 1.00 93.75 253 TYR A O 1
ATOM 1941 N N . PHE A 1 254 ? -0.892 -9.062 -14.017 1.00 93.50 254 PHE A N 1
ATOM 1942 C CA . PHE A 1 254 ? -0.999 -10.435 -13.505 1.00 93.50 254 PHE A CA 1
ATOM 1943 C C . PHE A 1 254 ? -1.554 -10.510 -12.086 1.00 93.50 254 PHE A C 1
ATOM 1945 O O . PHE A 1 254 ? -1.819 -11.610 -11.600 1.00 93.50 254 PHE A O 1
ATOM 1952 N N . THR A 1 255 ? -1.755 -9.370 -11.420 1.00 93.69 255 THR A N 1
ATOM 1953 C CA . THR A 1 255 ? -2.342 -9.351 -10.078 1.00 93.69 255 THR A CA 1
ATOM 1954 C C . THR A 1 255 ? -3.505 -8.376 -9.946 1.00 93.69 255 THR A C 1
ATOM 1956 O O . THR A 1 255 ? -4.608 -8.804 -9.598 1.00 93.69 255 THR A O 1
ATOM 1959 N N . ASP A 1 256 ? -3.331 -7.094 -10.269 1.00 94.00 256 ASP A N 1
ATOM 1960 C CA . ASP A 1 256 ? -4.361 -6.089 -9.990 1.00 94.00 256 ASP A CA 1
ATOM 1961 C C . ASP A 1 256 ? -5.562 -6.140 -10.937 1.00 94.00 256 ASP A C 1
ATOM 1963 O O . ASP A 1 256 ? -6.681 -5.840 -10.500 1.00 94.00 256 ASP A O 1
ATOM 1967 N N . ILE A 1 257 ? -5.386 -6.634 -12.170 1.00 95.50 257 ILE A N 1
ATOM 1968 C CA . ILE A 1 257 ? -6.506 -6.969 -13.068 1.00 95.50 257 ILE A CA 1
ATOM 1969 C C . ILE A 1 257 ? -7.484 -7.940 -12.404 1.00 95.50 257 ILE A C 1
ATOM 1971 O O . ILE A 1 257 ? -8.688 -7.807 -12.609 1.00 95.50 257 ILE A O 1
ATOM 1975 N N . PHE A 1 258 ? -7.019 -8.870 -11.565 1.00 94.56 258 PHE A N 1
ATOM 1976 C CA . PHE A 1 258 ? -7.905 -9.847 -10.927 1.00 94.56 258 PHE A CA 1
ATOM 1977 C C . PHE A 1 258 ? -8.721 -9.288 -9.754 1.00 94.56 258 PHE A C 1
ATOM 1979 O O . PHE A 1 258 ? -9.538 -9.994 -9.155 1.00 94.56 258 PHE A O 1
ATOM 1986 N N . THR A 1 259 ? -8.517 -8.018 -9.402 1.00 92.75 259 THR A N 1
ATOM 1987 C CA . THR A 1 259 ? -9.216 -7.355 -8.300 1.00 92.75 259 THR A CA 1
ATOM 1988 C C . THR A 1 259 ? -10.418 -6.547 -8.797 1.00 92.75 259 THR A C 1
ATOM 1990 O O . THR A 1 259 ? -10.527 -6.193 -9.969 1.00 92.75 259 THR A O 1
ATOM 1993 N N . LYS A 1 260 ? -11.334 -6.197 -7.885 1.00 92.75 260 LYS A N 1
ATOM 1994 C CA . LYS A 1 260 ? -12.497 -5.339 -8.199 1.00 92.75 260 LYS A CA 1
ATOM 1995 C C . LYS A 1 260 ? -12.114 -3.935 -8.683 1.00 92.75 260 LYS A C 1
ATOM 1997 O O . LYS A 1 260 ? -12.871 -3.324 -9.439 1.00 92.75 260 LYS A O 1
ATOM 2002 N N . GLU A 1 261 ? -10.958 -3.441 -8.244 1.00 91.38 261 GLU A N 1
ATOM 2003 C CA . GLU A 1 261 ? -10.483 -2.090 -8.552 1.00 91.38 261 GLU A CA 1
ATOM 2004 C C . GLU A 1 261 ? -9.903 -1.974 -9.965 1.00 91.38 261 GLU A C 1
ATOM 2006 O O . GLU A 1 261 ? -10.085 -0.932 -10.608 1.00 91.38 261 GLU A O 1
ATOM 2011 N N . GLY A 1 262 ? -9.260 -3.046 -10.442 1.00 93.06 262 GLY A N 1
ATOM 2012 C CA . GLY A 1 262 ? -8.614 -3.122 -11.750 1.00 93.06 262 GLY A CA 1
ATOM 2013 C C . GLY A 1 262 ? -7.431 -2.173 -11.932 1.00 93.06 262 GLY A C 1
ATOM 2014 O O . GLY A 1 262 ? -7.014 -1.465 -11.015 1.00 93.06 262 GLY A O 1
ATOM 2015 N N . VAL A 1 263 ? -6.936 -2.129 -13.166 1.00 95.06 263 VAL A N 1
ATOM 2016 C CA . VAL A 1 263 ? -5.852 -1.244 -13.614 1.00 95.06 263 VAL A CA 1
ATOM 2017 C C . VAL A 1 263 ? -6.444 -0.162 -14.522 1.00 95.06 263 VAL A C 1
ATOM 2019 O O . VAL A 1 263 ? -7.077 -0.508 -15.525 1.00 95.06 263 VAL A O 1
ATOM 2022 N N . PRO A 1 264 ? -6.324 1.141 -14.203 1.00 95.25 264 PRO A N 1
ATOM 2023 C CA . PRO A 1 264 ? -6.723 2.194 -15.132 1.00 95.25 264 PRO A CA 1
ATOM 2024 C C . PRO A 1 264 ? -5.879 2.146 -16.406 1.00 95.25 264 PRO A C 1
ATOM 2026 O O . PRO A 1 264 ? -4.655 2.080 -16.338 1.00 95.25 264 PRO A O 1
ATOM 2029 N N . LEU A 1 265 ? -6.530 2.234 -17.569 1.00 95.06 265 LEU A N 1
ATOM 2030 C CA . LEU A 1 265 ? -5.816 2.295 -18.843 1.00 95.06 265 LEU A CA 1
ATOM 2031 C C . LEU A 1 265 ? -4.945 3.555 -18.923 1.00 95.06 265 LEU A C 1
ATOM 2033 O O . LEU A 1 265 ? -3.801 3.484 -19.364 1.00 95.06 265 LEU A O 1
ATOM 2037 N N . SER A 1 266 ? -5.479 4.687 -18.454 1.00 96.31 266 SER A N 1
ATOM 2038 C CA . SER A 1 266 ? -4.798 5.977 -18.462 1.00 96.31 266 SER A CA 1
ATOM 2039 C C . SER A 1 266 ? -5.029 6.777 -17.181 1.00 96.31 266 SER A C 1
ATOM 2041 O O . SER A 1 266 ? -6.103 6.739 -16.572 1.00 96.31 266 SER A O 1
ATOM 2043 N N . VAL A 1 267 ? -4.028 7.565 -16.783 1.00 95.31 267 VAL A N 1
ATOM 2044 C CA . VAL A 1 267 ? -4.163 8.576 -15.717 1.00 95.31 267 VAL A CA 1
ATOM 2045 C C . VAL A 1 267 ? -4.852 9.866 -16.195 1.00 95.31 267 VAL A C 1
ATOM 2047 O O . VAL A 1 267 ? -5.397 10.619 -15.378 1.00 95.31 267 VAL A O 1
ATOM 2050 N N . LEU A 1 268 ? -4.859 10.130 -17.507 1.00 95.12 268 LEU A N 1
ATOM 2051 C CA . LEU A 1 268 ? -5.323 11.392 -18.093 1.00 95.12 268 LEU A CA 1
ATOM 2052 C C . LEU A 1 268 ? -6.764 11.760 -17.711 1.00 95.12 268 LEU A C 1
ATOM 2054 O O . LEU A 1 268 ? -6.973 12.919 -17.346 1.00 95.12 268 LEU A O 1
ATOM 2058 N N . PRO A 1 269 ? -7.752 10.838 -17.705 1.00 94.94 269 PRO A N 1
ATOM 2059 C CA . PRO A 1 269 ? -9.115 11.157 -17.280 1.00 94.94 269 PRO A CA 1
ATOM 2060 C C . PRO A 1 269 ? -9.172 11.803 -15.891 1.00 94.94 269 PRO A C 1
ATOM 2062 O O . PRO A 1 269 ? -9.817 12.836 -15.721 1.00 94.94 269 PRO A O 1
ATOM 2065 N N . ARG A 1 270 ? -8.420 11.264 -14.919 1.00 93.44 270 ARG A N 1
ATOM 2066 C CA . ARG A 1 270 ? -8.382 11.796 -13.546 1.00 93.44 270 ARG A CA 1
ATOM 2067 C C . ARG A 1 270 ? -7.730 13.172 -13.481 1.00 93.44 270 ARG A C 1
ATOM 2069 O O . ARG A 1 270 ? -8.192 14.032 -12.734 1.00 93.44 270 ARG A O 1
ATOM 2076 N N . ILE A 1 271 ? -6.661 13.389 -14.250 1.00 93.75 271 ILE A N 1
ATOM 2077 C CA . ILE A 1 271 ? -6.006 14.700 -14.328 1.00 93.75 271 ILE A CA 1
ATOM 2078 C C . ILE A 1 271 ? -6.987 15.723 -14.909 1.00 93.75 271 ILE A C 1
ATOM 2080 O O . ILE A 1 271 ? -7.202 16.765 -14.293 1.00 93.75 271 ILE A O 1
ATOM 2084 N N . LEU A 1 272 ? -7.632 15.397 -16.035 1.00 94.88 272 LEU A N 1
ATOM 2085 C CA . LEU A 1 272 ? -8.591 16.256 -16.739 1.00 94.88 272 LEU A CA 1
ATOM 2086 C C . LEU A 1 272 ? -9.822 16.608 -15.895 1.00 94.88 272 LEU A C 1
ATOM 2088 O O . LEU A 1 272 ? -10.321 17.734 -15.972 1.00 94.88 272 LEU A O 1
ATOM 2092 N N . GLU A 1 273 ? -10.316 15.668 -15.091 1.00 94.31 273 GLU A N 1
ATOM 2093 C CA . GLU A 1 273 ? -11.371 15.919 -14.108 1.00 94.31 273 GLU A CA 1
ATOM 2094 C C . GLU A 1 273 ? -10.915 16.879 -13.014 1.00 94.31 273 GLU A C 1
ATOM 2096 O O . GLU A 1 273 ? -11.605 17.860 -12.732 1.00 94.31 273 GLU A O 1
ATOM 2101 N N . LYS A 1 274 ? -9.740 16.624 -12.424 1.00 93.44 274 LYS A N 1
ATOM 2102 C CA . LYS A 1 274 ? -9.218 17.393 -11.288 1.00 93.44 274 LYS A CA 1
ATOM 2103 C C . LYS A 1 274 ? -8.952 18.855 -11.644 1.00 93.44 274 LYS A C 1
ATOM 2105 O O . LYS A 1 274 ? -9.211 19.730 -10.826 1.00 93.44 274 LYS A O 1
ATOM 2110 N N . ILE A 1 275 ? -8.486 19.126 -12.862 1.00 95.50 275 ILE A N 1
ATOM 2111 C CA . ILE A 1 275 ? -8.268 20.494 -13.365 1.00 95.50 275 ILE A CA 1
ATOM 2112 C C . ILE A 1 275 ? -9.541 21.140 -13.941 1.00 95.50 275 ILE A C 1
ATOM 2114 O O . ILE A 1 275 ? -9.498 22.262 -14.438 1.00 95.50 275 ILE A O 1
ATOM 2118 N N . GLY A 1 276 ? -10.681 20.440 -13.932 1.00 95.31 276 GLY A N 1
ATOM 2119 C CA . GLY A 1 276 ? -11.961 20.954 -14.428 1.00 95.31 276 GLY A CA 1
ATOM 2120 C C . GLY A 1 276 ? -12.075 21.067 -15.954 1.00 95.31 276 GLY A C 1
ATOM 2121 O O . GLY A 1 276 ? -13.119 21.500 -16.452 1.00 95.31 276 GLY A O 1
ATOM 2122 N N . LEU A 1 277 ? -11.056 20.645 -16.716 1.00 96.12 277 LEU A N 1
ATOM 2123 C CA . LEU A 1 277 ? -11.090 20.654 -18.183 1.00 96.12 277 LEU A CA 1
ATOM 2124 C C . LEU A 1 277 ? -12.127 19.679 -18.739 1.00 96.12 277 LEU A C 1
ATOM 2126 O O . LEU A 1 277 ? -12.745 19.983 -19.758 1.00 96.12 277 LEU A O 1
ATOM 2130 N N . HIS A 1 278 ? -12.390 18.564 -18.048 1.00 96.19 278 HIS A N 1
ATOM 2131 C CA . HIS A 1 278 ? -13.407 17.605 -18.480 1.00 96.19 278 HIS A CA 1
ATOM 2132 C C . HIS A 1 278 ? -14.775 18.261 -18.710 1.00 96.19 278 HIS A C 1
ATOM 2134 O O . HIS A 1 278 ? -15.383 18.071 -19.762 1.00 96.19 278 HIS A O 1
ATOM 2140 N N . LYS A 1 279 ? -15.223 19.122 -17.784 1.00 95.50 279 LYS A N 1
ATOM 2141 C CA . LYS A 1 279 ? -16.510 19.831 -17.900 1.00 95.50 279 LYS A CA 1
ATOM 2142 C C . LYS A 1 279 ? -16.578 20.718 -19.147 1.00 95.50 279 LYS A C 1
ATOM 2144 O O . LYS A 1 279 ? -17.628 20.807 -19.774 1.00 95.50 279 LYS A O 1
ATOM 2149 N N . ARG A 1 280 ? -15.462 21.356 -19.519 1.00 96.50 280 ARG A N 1
ATOM 2150 C CA . ARG A 1 280 ? -15.379 22.258 -20.680 1.00 96.50 280 ARG A CA 1
ATOM 2151 C C . ARG A 1 280 ? -15.282 21.502 -22.004 1.00 96.50 280 ARG A C 1
ATOM 2153 O O . ARG A 1 280 ? -15.846 21.949 -23.000 1.00 96.50 280 ARG A O 1
ATOM 2160 N N . LEU A 1 281 ? -14.564 20.379 -22.014 1.00 96.69 281 LEU A N 1
ATOM 2161 C CA . LEU A 1 281 ? -14.259 19.615 -23.223 1.00 96.69 281 LEU A CA 1
ATOM 2162 C C . LEU A 1 281 ? -15.313 18.551 -23.555 1.00 96.69 281 LEU A C 1
ATOM 2164 O O . LEU A 1 281 ? -15.427 18.170 -24.717 1.00 96.69 281 LEU A O 1
ATOM 2168 N N . ARG A 1 282 ? -16.139 18.119 -22.588 1.00 96.44 282 ARG A N 1
ATOM 2169 C CA . ARG A 1 282 ? -17.179 17.089 -22.787 1.00 96.44 282 ARG A CA 1
ATOM 2170 C C . ARG A 1 282 ? -18.169 17.405 -23.916 1.00 96.44 282 ARG A C 1
ATOM 2172 O O . ARG A 1 282 ? -18.740 16.482 -24.486 1.00 96.44 282 ARG A O 1
ATOM 2179 N N . LYS A 1 283 ? -18.342 18.681 -24.279 1.00 97.00 283 LYS A N 1
ATOM 2180 C CA . LYS A 1 283 ? -19.175 19.099 -25.421 1.00 97.00 283 LYS A CA 1
ATOM 2181 C C . LYS A 1 283 ? -18.654 18.610 -26.781 1.00 97.00 283 LYS A C 1
ATOM 2183 O O . LYS A 1 283 ? -19.433 18.499 -27.722 1.00 97.00 283 LYS A O 1
ATOM 2188 N N . PHE A 1 284 ? -17.358 18.317 -26.905 1.00 97.88 284 PHE A N 1
ATOM 2189 C CA . PHE A 1 284 ? -16.765 17.822 -28.145 1.00 97.88 284 PHE A CA 1
ATOM 2190 C C . PHE A 1 284 ? -16.874 16.291 -28.214 1.00 97.88 284 PHE A C 1
ATOM 2192 O O . PHE A 1 284 ? -16.347 15.585 -27.353 1.00 97.88 284 PHE A O 1
ATOM 2199 N N . LYS A 1 285 ? -17.521 15.762 -29.264 1.00 97.50 285 LYS A N 1
ATOM 2200 C CA . LYS A 1 285 ? -17.748 14.311 -29.437 1.00 97.50 285 LYS A CA 1
ATOM 2201 C C . LYS A 1 285 ? -16.448 13.500 -29.426 1.00 97.50 285 LYS A C 1
ATOM 2203 O O . LYS A 1 285 ? -16.371 12.502 -28.716 1.00 97.50 285 LYS A O 1
ATOM 2208 N N . LEU A 1 286 ? -15.424 13.962 -30.152 1.00 97.12 286 LEU A N 1
ATOM 2209 C CA . LEU A 1 286 ? -14.114 13.301 -30.208 1.00 97.12 286 LEU A CA 1
ATOM 2210 C C . LEU A 1 286 ? -13.475 13.198 -28.817 1.00 97.12 286 LEU A C 1
ATOM 2212 O O . LEU A 1 286 ? -13.009 12.131 -28.430 1.00 9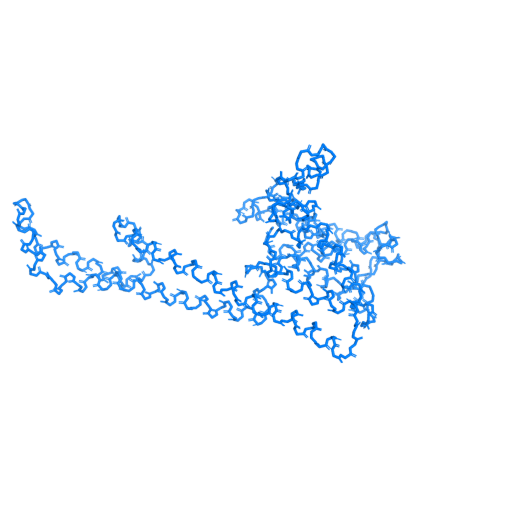7.12 286 LEU A O 1
ATOM 2216 N N . TYR A 1 287 ? -13.518 14.283 -28.039 1.00 97.12 287 TYR A N 1
ATOM 2217 C CA . TYR A 1 287 ? -13.029 14.275 -26.662 1.00 97.12 287 TYR A CA 1
ATOM 2218 C C . TYR A 1 287 ? -13.800 13.278 -25.795 1.00 97.12 287 TYR A C 1
ATOM 2220 O O . TYR A 1 287 ? -13.181 12.508 -25.069 1.00 97.12 287 TYR A O 1
ATOM 2228 N N . SER A 1 288 ? -15.137 13.268 -25.868 1.00 95.81 288 SER A N 1
ATOM 2229 C CA . SER A 1 288 ? -15.954 12.342 -25.075 1.00 95.81 288 SER A CA 1
ATOM 2230 C C . SER A 1 288 ? -15.637 10.881 -25.401 1.00 95.81 288 SER A C 1
ATOM 2232 O O . SER A 1 288 ? -15.585 10.063 -24.486 1.00 95.81 288 SER A O 1
ATOM 2234 N N . LEU A 1 289 ? -15.397 10.561 -26.676 1.00 97.06 289 LEU A N 1
ATOM 2235 C CA . LEU A 1 289 ? -15.011 9.220 -27.116 1.00 97.06 289 LEU A CA 1
ATOM 2236 C C . LEU A 1 289 ? -13.621 8.838 -26.592 1.00 97.06 289 LEU A C 1
ATOM 2238 O O . LEU A 1 289 ? -13.474 7.794 -25.960 1.00 97.06 289 LEU A O 1
ATOM 2242 N N . LEU A 1 290 ? -12.616 9.703 -26.773 1.00 96.38 290 LEU A N 1
ATOM 2243 C CA . LEU A 1 290 ? -11.263 9.462 -26.258 1.00 96.38 290 LEU A CA 1
ATOM 2244 C C . LEU A 1 290 ? -11.257 9.319 -24.734 1.00 96.38 290 LEU A C 1
ATOM 2246 O O . LEU A 1 290 ? -10.639 8.406 -24.197 1.00 96.38 290 LEU A O 1
ATOM 2250 N N . TYR A 1 291 ? -11.985 10.184 -24.032 1.00 96.50 291 TYR A N 1
ATOM 2251 C CA . TYR A 1 291 ? -12.116 10.125 -22.582 1.00 96.50 291 TYR A CA 1
ATOM 2252 C C . TYR A 1 291 ? -12.767 8.808 -22.130 1.00 96.50 291 TYR A C 1
ATOM 2254 O O . TYR A 1 291 ? -12.289 8.208 -21.172 1.00 96.50 291 TYR A O 1
ATOM 2262 N N . GLN A 1 292 ? -13.813 8.328 -22.815 1.00 96.25 292 GLN A N 1
ATOM 2263 C CA . GLN A 1 292 ? -14.438 7.039 -22.495 1.00 96.25 292 GLN A CA 1
ATOM 2264 C C . GLN A 1 292 ? -13.450 5.881 -22.627 1.00 96.25 292 GLN A C 1
ATOM 2266 O O . GLN A 1 292 ? -13.380 5.065 -21.714 1.00 96.25 292 GLN A O 1
ATOM 2271 N N . VAL A 1 293 ? -12.663 5.844 -23.709 1.00 96.81 293 VAL A N 1
ATOM 2272 C CA . VAL A 1 293 ? -11.640 4.809 -23.927 1.00 96.81 293 VAL A CA 1
ATOM 2273 C C . VAL A 1 293 ? -10.551 4.884 -22.856 1.00 96.81 293 VAL A C 1
ATOM 2275 O O . VAL A 1 293 ? -10.250 3.887 -22.208 1.00 96.81 293 VAL A O 1
ATOM 2278 N N . LEU A 1 294 ? -9.994 6.071 -22.611 1.00 95.62 294 LEU A N 1
ATOM 2279 C CA . LEU A 1 294 ? -8.919 6.267 -21.634 1.00 95.62 294 LEU A CA 1
ATOM 2280 C C . LEU A 1 294 ? -9.369 6.005 -20.186 1.00 95.62 294 LEU A C 1
ATOM 2282 O O . LEU A 1 294 ? -8.550 5.634 -19.348 1.00 95.62 294 LEU A O 1
ATOM 2286 N N . ASN A 1 295 ? -10.659 6.181 -19.880 1.00 96.12 295 ASN A N 1
ATOM 2287 C CA . ASN A 1 295 ? -11.232 5.917 -18.557 1.00 96.12 295 ASN A CA 1
ATOM 2288 C C . ASN A 1 295 ? -11.613 4.440 -18.340 1.00 96.12 295 ASN A C 1
ATOM 2290 O O . ASN A 1 295 ? -12.116 4.083 -17.270 1.00 96.12 295 ASN A O 1
ATOM 2294 N N . ILE A 1 296 ? -11.380 3.566 -19.326 1.00 96.25 296 ILE A N 1
ATOM 2295 C CA . ILE A 1 296 ? -11.549 2.123 -19.147 1.00 96.25 296 ILE A CA 1
ATOM 2296 C C . ILE A 1 296 ? -10.600 1.643 -18.045 1.00 96.25 296 ILE A C 1
ATOM 2298 O O . ILE A 1 296 ? -9.428 2.019 -17.976 1.00 96.25 296 ILE A O 1
ATOM 2302 N N . ARG A 1 297 ? -11.120 0.774 -17.175 1.00 95.75 297 ARG A N 1
ATOM 2303 C CA . ARG A 1 297 ? -10.313 0.006 -16.229 1.00 95.75 297 ARG A CA 1
ATOM 2304 C C . ARG A 1 297 ? -10.313 -1.456 -16.631 1.00 95.75 297 ARG A C 1
ATOM 2306 O O . ARG A 1 297 ? -11.377 -2.063 -16.750 1.00 95.75 297 ARG A O 1
ATOM 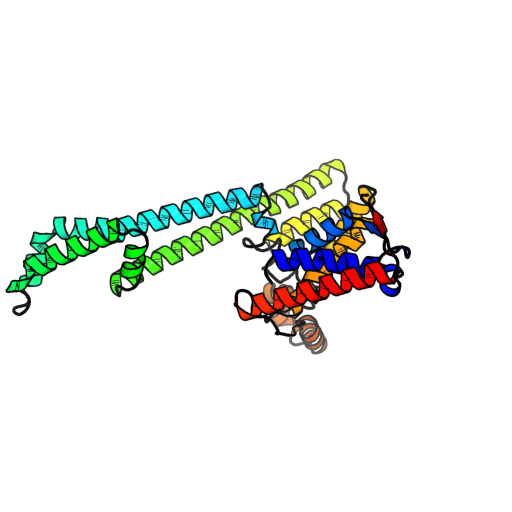2313 N N . LEU A 1 298 ? -9.125 -2.017 -16.790 1.00 95.94 298 LEU A N 1
ATOM 2314 C CA . LEU A 1 298 ? -8.931 -3.433 -17.056 1.00 95.94 298 LEU A CA 1
ATOM 2315 C C . LEU A 1 298 ? -9.171 -4.202 -15.755 1.00 95.94 298 LEU A C 1
ATOM 2317 O O . LEU A 1 298 ? -8.449 -4.008 -14.776 1.00 95.94 298 LEU A O 1
ATOM 2321 N N . ARG A 1 299 ? -10.221 -5.028 -15.718 1.00 95.56 299 ARG A N 1
ATOM 2322 C CA . ARG A 1 299 ? -10.574 -5.827 -14.538 1.00 95.56 299 ARG A CA 1
ATOM 2323 C C . ARG A 1 299 ? -11.272 -7.129 -14.908 1.00 95.56 299 ARG A C 1
ATOM 2325 O O . ARG A 1 299 ? -12.169 -7.144 -15.745 1.00 95.56 299 ARG A O 1
ATOM 2332 N N . VAL A 1 300 ? -10.910 -8.188 -14.200 1.00 95.38 300 VAL A N 1
ATOM 2333 C CA . VAL A 1 300 ? -11.545 -9.505 -14.195 1.00 95.38 300 VAL A CA 1
ATOM 2334 C C . VAL A 1 300 ? -11.696 -9.886 -12.718 1.00 95.38 300 VAL A C 1
ATOM 2336 O O . VAL A 1 300 ? -10.784 -10.470 -12.148 1.00 95.38 300 VAL A O 1
ATOM 2339 N N . PRO A 1 301 ? -12.779 -9.476 -12.035 1.00 91.75 301 PRO A N 1
ATOM 2340 C CA . PRO A 1 301 ? -12.848 -9.468 -10.572 1.00 91.75 301 PRO A CA 1
ATOM 2341 C C . PRO A 1 301 ? -13.012 -10.880 -9.978 1.00 91.75 301 PRO A C 1
ATOM 2343 O O . PRO A 1 301 ? -14.092 -11.252 -9.526 1.00 91.75 301 PRO A O 1
ATOM 2346 N N . LEU A 1 302 ? -11.927 -11.654 -9.956 1.00 91.94 302 LEU A N 1
ATOM 2347 C CA . LEU A 1 302 ? -11.862 -13.006 -9.394 1.00 91.94 302 LEU A CA 1
ATOM 2348 C C . LEU A 1 302 ? -11.510 -12.995 -7.900 1.00 91.94 302 LEU A C 1
ATOM 2350 O O . LEU A 1 302 ? -11.848 -13.926 -7.173 1.00 91.94 302 LEU A O 1
ATOM 2354 N N . ILE A 1 303 ? -10.838 -11.939 -7.426 1.00 90.50 303 ILE A N 1
ATOM 2355 C CA . ILE A 1 303 ? -10.245 -11.882 -6.088 1.00 90.50 303 ILE A CA 1
ATOM 2356 C C . ILE A 1 303 ? -10.814 -10.711 -5.288 1.00 90.50 303 ILE A C 1
ATOM 2358 O O . ILE A 1 303 ? -10.854 -9.562 -5.736 1.00 90.50 303 ILE A O 1
ATOM 2362 N N . SER A 1 304 ? -11.182 -10.996 -4.038 1.00 89.44 304 SER A N 1
ATOM 2363 C CA . SER A 1 304 ? -11.421 -9.978 -3.015 1.00 89.44 304 SER A CA 1
ATOM 2364 C C . SER A 1 304 ? -10.270 -9.982 -2.012 1.00 89.44 304 SER A C 1
ATOM 2366 O O . SER A 1 304 ? -10.163 -10.892 -1.183 1.00 89.44 304 SER A O 1
ATOM 2368 N N . THR A 1 305 ? -9.414 -8.962 -2.082 1.00 84.75 305 THR A N 1
ATOM 2369 C CA . THR A 1 305 ? -8.251 -8.793 -1.199 1.00 84.75 305 THR A CA 1
ATOM 2370 C C . THR A 1 305 ? -8.664 -8.848 0.276 1.00 84.75 305 THR A C 1
ATOM 2372 O O . THR A 1 305 ? -9.677 -8.268 0.663 1.00 84.75 305 THR A O 1
ATOM 2375 N N . GLY A 1 306 ? -7.888 -9.553 1.104 1.00 83.12 306 GLY A N 1
ATOM 2376 C CA . GLY A 1 306 ? -8.118 -9.647 2.553 1.00 83.12 306 GLY A CA 1
ATOM 2377 C C . GLY A 1 306 ? -9.207 -10.638 2.982 1.00 83.12 306 GLY A C 1
ATOM 2378 O O . GLY A 1 306 ? -9.459 -10.788 4.176 1.00 83.12 306 GLY A O 1
ATOM 2379 N N . THR A 1 307 ? -9.837 -11.349 2.044 1.00 89.81 307 THR A N 1
ATOM 2380 C CA . THR A 1 307 ? -10.804 -12.411 2.360 1.00 89.81 307 THR A CA 1
ATOM 2381 C C . THR A 1 307 ? -10.127 -13.782 2.428 1.00 89.81 307 THR A C 1
ATOM 2383 O O . THR A 1 307 ? -9.109 -14.015 1.777 1.00 89.81 307 THR A O 1
ATOM 2386 N N . LYS A 1 308 ? -10.704 -14.729 3.187 1.00 90.81 308 LYS A N 1
ATOM 2387 C CA . LYS A 1 308 ? -10.192 -16.113 3.252 1.00 90.81 308 LYS A CA 1
ATOM 2388 C C . LYS A 1 308 ? -10.136 -16.768 1.866 1.00 90.81 308 LYS A C 1
ATOM 2390 O O . LYS A 1 308 ? -9.119 -17.360 1.526 1.00 90.81 308 LYS A O 1
ATOM 2395 N N . LEU A 1 309 ? -11.201 -16.619 1.073 1.00 90.50 309 LEU A N 1
ATOM 2396 C CA . LEU A 1 309 ? -11.273 -17.145 -0.294 1.00 90.50 309 LEU A CA 1
ATOM 2397 C C . LEU A 1 309 ? -10.237 -16.487 -1.211 1.00 90.50 309 LEU A C 1
ATOM 2399 O O . LEU A 1 309 ? -9.531 -17.192 -1.925 1.00 90.50 309 LEU A O 1
ATOM 2403 N N . GLY A 1 310 ? -10.077 -15.161 -1.127 1.00 89.81 310 GLY A N 1
ATOM 2404 C CA . GLY A 1 310 ? -9.030 -14.447 -1.858 1.00 89.81 310 GLY A CA 1
ATOM 2405 C C . GLY A 1 310 ? -7.636 -14.981 -1.530 1.00 89.81 310 GLY A C 1
ATOM 2406 O O . GLY A 1 310 ? -6.874 -15.288 -2.436 1.00 89.81 310 GLY A O 1
ATOM 2407 N N . ASN A 1 311 ? -7.333 -15.208 -0.249 1.00 91.88 311 ASN A N 1
ATOM 2408 C CA . ASN A 1 311 ? -6.045 -15.769 0.171 1.00 91.88 311 ASN A CA 1
ATOM 2409 C C . ASN A 1 311 ? -5.802 -17.194 -0.359 1.00 91.88 311 ASN A C 1
ATOM 2411 O O . ASN A 1 311 ? -4.657 -17.549 -0.634 1.00 91.88 311 ASN A O 1
ATOM 2415 N N . ILE A 1 312 ? -6.846 -18.022 -0.474 1.00 94.00 312 ILE A N 1
ATOM 2416 C CA . ILE A 1 312 ? -6.737 -19.365 -1.067 1.00 94.00 312 ILE A CA 1
ATOM 2417 C C . ILE A 1 312 ? -6.420 -19.248 -2.559 1.00 94.00 312 ILE A C 1
ATOM 2419 O O . ILE A 1 312 ? -5.484 -19.894 -3.027 1.00 94.00 312 ILE A O 1
ATOM 2423 N N . PHE A 1 313 ? -7.139 -18.384 -3.280 1.00 93.44 313 PHE A N 1
ATOM 2424 C CA . PHE A 1 313 ? -6.889 -18.139 -4.700 1.00 93.44 313 PHE A CA 1
ATOM 2425 C C . PHE A 1 313 ? -5.469 -17.612 -4.940 1.00 93.44 313 PHE A C 1
ATOM 2427 O O . PHE A 1 313 ? -4.758 -18.143 -5.784 1.00 93.44 313 PHE A O 1
ATOM 2434 N N . GLU A 1 314 ? -5.021 -16.621 -4.160 1.00 93.06 314 GLU A N 1
ATOM 2435 C CA . GLU A 1 314 ? -3.662 -16.071 -4.252 1.00 93.06 314 GLU A CA 1
ATOM 2436 C C . GLU A 1 314 ? -2.592 -17.164 -4.103 1.00 93.06 314 GLU A C 1
ATOM 2438 O O . GLU A 1 314 ? -1.649 -17.218 -4.891 1.00 93.06 314 GLU A O 1
ATOM 2443 N N . LYS A 1 315 ? -2.756 -18.072 -3.131 1.00 95.00 315 LYS A N 1
ATOM 2444 C CA . LYS A 1 315 ? -1.836 -19.202 -2.932 1.00 95.00 315 LYS A CA 1
ATOM 2445 C C . LYS A 1 315 ? -1.869 -20.192 -4.093 1.00 95.00 315 LYS A C 1
ATOM 2447 O O . LYS A 1 315 ? -0.807 -20.621 -4.531 1.00 95.00 315 LYS A O 1
ATOM 2452 N N . GLY A 1 316 ? -3.059 -20.550 -4.579 1.00 96.06 316 GLY A N 1
ATOM 2453 C CA . GLY A 1 316 ? -3.212 -21.448 -5.726 1.00 96.06 316 GLY A CA 1
ATOM 2454 C C . GLY A 1 316 ? -2.586 -20.871 -6.996 1.00 96.06 316 GLY A C 1
ATOM 245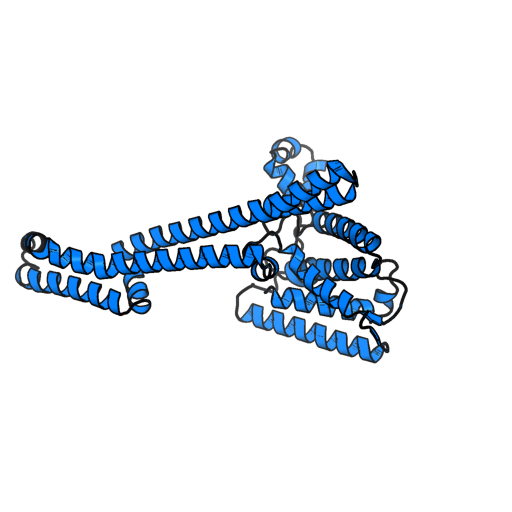5 O O . GLY A 1 316 ? -1.888 -21.576 -7.721 1.00 96.06 316 GLY A O 1
ATOM 2456 N N . TYR A 1 317 ? -2.753 -19.567 -7.217 1.00 95.38 317 TYR A N 1
ATOM 2457 C CA . TYR A 1 317 ? -2.152 -18.852 -8.337 1.00 95.38 317 TYR A CA 1
ATOM 2458 C C . TYR A 1 317 ? -0.620 -18.840 -8.267 1.00 95.38 317 TYR A C 1
ATOM 2460 O O . TYR A 1 317 ? 0.042 -19.225 -9.228 1.00 95.38 317 TYR A O 1
ATOM 2468 N N . VAL A 1 318 ? -0.044 -18.483 -7.111 1.00 96.94 318 VAL A N 1
ATOM 2469 C CA . VAL A 1 318 ? 1.416 -18.518 -6.904 1.00 96.94 318 VAL A CA 1
ATOM 2470 C C . VAL A 1 318 ? 1.970 -19.934 -7.053 1.00 96.94 318 VAL A C 1
ATOM 2472 O O . VAL A 1 318 ? 3.022 -20.107 -7.660 1.00 96.94 318 VAL A O 1
ATOM 2475 N N . LEU A 1 319 ? 1.268 -20.948 -6.537 1.00 97.62 319 LEU A N 1
ATOM 2476 C CA . LEU A 1 319 ? 1.662 -22.347 -6.701 1.00 97.62 319 LEU A CA 1
ATOM 2477 C C . LEU A 1 319 ? 1.661 -22.758 -8.177 1.00 97.62 319 LEU A C 1
ATOM 2479 O O . LEU A 1 319 ? 2.605 -23.399 -8.624 1.00 97.62 319 LEU A O 1
ATOM 2483 N N . THR A 1 320 ? 0.641 -22.352 -8.934 1.00 97.38 320 THR A N 1
ATOM 2484 C CA . THR A 1 320 ? 0.559 -22.626 -10.375 1.00 97.38 320 THR A CA 1
ATOM 2485 C C . THR A 1 320 ? 1.731 -21.982 -11.108 1.00 97.38 320 THR A C 1
ATOM 2487 O O . THR A 1 320 ? 2.431 -22.670 -11.841 1.00 97.38 320 THR A O 1
ATOM 2490 N N . LEU A 1 321 ? 2.008 -20.696 -10.855 1.00 96.69 321 LEU A N 1
ATOM 2491 C CA . LEU A 1 321 ? 3.168 -20.014 -11.434 1.00 96.69 321 LEU A CA 1
ATOM 2492 C C . LEU A 1 321 ? 4.480 -20.710 -11.071 1.00 96.69 321 LEU A C 1
ATOM 2494 O O . LEU A 1 321 ? 5.310 -20.893 -11.948 1.00 96.69 321 LEU A O 1
ATOM 2498 N N . LEU A 1 322 ? 4.651 -21.137 -9.817 1.00 97.50 322 LEU A N 1
ATOM 2499 C CA . LEU A 1 322 ? 5.848 -21.846 -9.365 1.00 97.50 322 LEU A CA 1
ATOM 2500 C C . LEU A 1 322 ? 6.041 -23.171 -10.108 1.00 97.50 322 LEU A C 1
ATOM 2502 O O . LEU A 1 322 ? 7.138 -23.440 -10.590 1.00 97.50 322 LEU A O 1
ATOM 2506 N N . VAL A 1 323 ? 4.989 -23.986 -10.213 1.00 97.94 323 VAL A N 1
ATOM 2507 C CA . VAL A 1 323 ? 5.042 -25.259 -10.943 1.00 97.94 323 VAL A CA 1
ATOM 2508 C C . VAL A 1 323 ? 5.378 -25.006 -12.409 1.00 97.94 323 VAL A C 1
ATOM 2510 O O . VAL A 1 323 ? 6.297 -25.631 -12.928 1.00 97.94 323 VAL A O 1
ATOM 2513 N N . THR A 1 324 ? 4.716 -24.045 -13.057 1.00 96.69 324 THR A N 1
ATOM 2514 C CA . THR A 1 324 ? 5.020 -23.680 -14.446 1.00 96.69 324 THR A CA 1
ATOM 2515 C C . THR A 1 324 ? 6.455 -23.172 -14.592 1.00 96.69 324 THR A C 1
ATOM 2517 O O . THR A 1 324 ? 7.123 -23.546 -15.546 1.00 96.69 324 THR A O 1
ATOM 2520 N N . SER A 1 325 ? 6.967 -22.366 -13.654 1.00 94.62 325 SER A N 1
ATOM 2521 C CA . SER A 1 325 ? 8.361 -21.897 -13.661 1.00 94.62 325 SER A CA 1
ATOM 2522 C C . SER A 1 325 ? 9.347 -23.060 -13.607 1.00 94.62 325 SER A C 1
ATOM 2524 O O . SER A 1 325 ? 10.305 -23.067 -14.372 1.00 94.62 325 SER A O 1
ATOM 2526 N N . ILE A 1 326 ? 9.107 -24.043 -12.733 1.00 96.25 326 ILE A N 1
ATOM 2527 C CA . ILE A 1 326 ? 9.950 -25.240 -12.605 1.00 96.25 326 ILE A CA 1
ATOM 2528 C C . ILE A 1 326 ? 9.886 -26.073 -13.886 1.00 96.25 326 ILE A C 1
ATOM 2530 O O . ILE A 1 326 ? 10.923 -26.461 -14.413 1.00 96.25 326 ILE A O 1
ATOM 2534 N N . VAL A 1 327 ? 8.682 -26.321 -14.407 1.00 96.50 327 VAL A N 1
ATOM 2535 C CA . VAL A 1 327 ? 8.486 -27.096 -15.639 1.00 96.50 327 VAL A CA 1
ATOM 2536 C C . VAL A 1 327 ? 9.182 -26.420 -16.820 1.00 96.50 327 VAL A C 1
ATOM 2538 O O . VAL A 1 327 ? 9.943 -27.079 -17.518 1.00 96.50 327 VAL A O 1
ATOM 2541 N N . SER A 1 328 ? 8.996 -25.111 -17.011 1.00 93.19 328 SER A N 1
ATOM 2542 C CA . SER A 1 328 ? 9.683 -24.350 -18.061 1.00 93.19 328 SER A CA 1
ATOM 2543 C C . SER A 1 328 ? 11.200 -24.378 -17.888 1.00 93.19 328 SER A C 1
ATOM 2545 O O . SER A 1 328 ? 11.917 -24.573 -18.862 1.00 93.19 328 SER A O 1
ATOM 2547 N N . PHE A 1 329 ? 11.699 -24.229 -16.659 1.00 92.94 329 PHE A N 1
ATOM 2548 C CA . PHE A 1 329 ? 13.131 -24.303 -16.377 1.00 92.94 329 PHE A CA 1
ATOM 2549 C C . PHE A 1 329 ? 13.728 -25.665 -16.758 1.00 92.94 329 PHE A C 1
ATOM 2551 O O . PHE A 1 329 ? 14.793 -25.702 -17.360 1.00 92.94 329 PHE A O 1
ATOM 2558 N N . VAL A 1 330 ? 13.036 -26.768 -16.451 1.00 95.00 330 VAL A N 1
ATOM 2559 C CA . VAL A 1 330 ? 13.496 -28.129 -16.773 1.00 95.00 330 VAL A CA 1
ATOM 2560 C C . VAL A 1 330 ? 13.367 -28.442 -18.266 1.00 95.00 330 VAL A C 1
ATOM 2562 O O . VAL A 1 330 ? 14.284 -29.009 -18.839 1.00 95.00 330 VAL A O 1
ATOM 2565 N N . ILE A 1 331 ? 12.249 -28.085 -18.908 1.00 95.50 331 ILE A N 1
ATOM 2566 C CA . ILE A 1 331 ? 12.001 -28.405 -20.327 1.00 95.50 331 ILE A CA 1
ATOM 2567 C C . ILE A 1 331 ? 12.940 -27.635 -21.260 1.00 95.50 331 ILE A C 1
ATOM 2569 O O . ILE A 1 331 ? 13.305 -28.150 -22.314 1.00 95.50 331 ILE A O 1
ATOM 2573 N N . PHE A 1 332 ? 13.297 -26.401 -20.904 1.00 92.94 332 PHE A N 1
ATOM 2574 C CA . PHE A 1 332 ? 14.104 -25.520 -21.750 1.00 92.94 332 PHE A CA 1
ATOM 2575 C C . PHE A 1 332 ? 15.561 -25.397 -21.287 1.00 92.94 332 PHE A C 1
ATOM 2577 O O . PHE A 1 332 ? 16.224 -24.433 -21.664 1.00 92.94 332 PHE A O 1
ATOM 2584 N N . ASP A 1 333 ? 16.040 -26.345 -20.471 1.00 90.88 333 ASP A N 1
ATOM 2585 C CA . ASP A 1 333 ? 17.419 -26.406 -19.965 1.00 90.88 333 ASP A CA 1
ATOM 2586 C C . ASP A 1 333 ? 17.913 -25.060 -19.404 1.00 90.88 333 ASP A C 1
ATOM 2588 O O . ASP A 1 333 ? 18.999 -24.566 -19.722 1.00 90.88 333 ASP A O 1
ATOM 2592 N N . GLY A 1 334 ? 17.076 -24.431 -18.575 1.00 88.38 334 GLY A N 1
ATOM 2593 C CA . GLY A 1 334 ? 17.403 -23.159 -17.951 1.00 88.38 334 GLY A CA 1
ATOM 2594 C C . GLY A 1 334 ? 18.666 -23.264 -17.093 1.00 88.38 334 GLY A C 1
ATOM 2595 O O . GLY A 1 334 ? 18.924 -24.275 -16.441 1.00 88.38 334 GLY A O 1
ATOM 2596 N N . SER A 1 335 ? 19.453 -22.192 -17.042 1.00 91.88 335 SER A N 1
ATOM 2597 C CA . SER A 1 335 ? 20.625 -22.105 -16.163 1.00 91.88 335 SER A CA 1
ATOM 2598 C C . SER A 1 335 ? 20.502 -20.930 -15.199 1.00 91.88 335 SER A C 1
ATOM 2600 O O . SER A 1 335 ? 19.767 -19.977 -15.449 1.00 91.88 335 SER A O 1
ATOM 2602 N N . ILE A 1 336 ? 21.187 -21.005 -14.058 1.00 90.69 336 ILE A N 1
ATOM 2603 C CA . ILE A 1 336 ? 21.150 -19.965 -13.024 1.00 90.69 336 ILE A CA 1
ATOM 2604 C C . ILE A 1 336 ? 22.498 -19.255 -12.991 1.00 90.69 336 ILE A C 1
ATOM 2606 O O . ILE A 1 336 ? 23.542 -19.896 -12.880 1.00 90.69 336 ILE A O 1
ATOM 2610 N N . LYS A 1 337 ? 22.464 -17.924 -13.024 1.00 88.56 337 LYS A N 1
ATOM 2611 C CA . LYS A 1 337 ? 23.618 -17.055 -12.805 1.00 88.56 337 LYS A CA 1
ATOM 2612 C C . LYS A 1 337 ? 23.419 -16.223 -11.553 1.00 88.56 337 LYS A C 1
ATOM 2614 O O . LYS A 1 337 ? 22.328 -15.720 -11.277 1.00 88.56 337 LYS A O 1
ATOM 2619 N N . LEU A 1 338 ? 24.496 -16.086 -10.787 1.00 78.88 338 LEU A N 1
ATOM 2620 C CA . LEU A 1 338 ? 24.486 -15.250 -9.594 1.00 78.88 338 LEU A CA 1
ATOM 2621 C C . LEU A 1 338 ? 24.549 -13.757 -9.959 1.00 78.88 338 LEU A C 1
ATOM 2623 O O . LEU A 1 338 ? 23.889 -12.955 -9.300 1.00 78.88 338 LEU A O 1
ATOM 2627 N N . ILE A 1 339 ? 25.326 -13.418 -10.999 1.00 67.19 339 ILE A N 1
ATOM 2628 C CA . ILE A 1 339 ? 25.525 -12.081 -11.580 1.00 67.19 339 ILE A CA 1
ATOM 2629 C C . ILE A 1 339 ? 25.571 -12.219 -13.098 1.00 67.19 339 ILE A C 1
ATOM 2631 O O . ILE A 1 339 ? 26.212 -13.186 -13.576 1.00 67.19 339 ILE A O 1
#

Secondary structure (DSSP, 8-state):
--HHHHHHHHHHHHHHHHHSHHHHTSTTT-TT--EEEHHHHHHHHHHHHHGGGG-TTSHHHHHSHHHHHHHHHHHHHHHHHHHHHHHIIIIIHHHHHHHTHHHHHHHHHTSTTTGGGHHHHHHHHHHHHHHHHHTTHHHHHHHTTSHHHHHHHHHHHHHHHHHHHHHHHHHHIIIIIHHHHHHHHHHHHHT--HHHHHHHHHHHHHHHSPTTSGGGSHHHHHHHHHHHHHHHHHTT-TTHHHHHHHHHHHHHHHTGGGBSS-EES-SHHHHHHHTTHHHHHTTSHHHHHHHHHHT-EE----B-TTSHHHHHHHHHHHHHHHHHHHHHHHHTT-EEE--

Radius of gyration: 28.08 Å; chains: 1; bounding box: 66×51×78 Å

pLDDT: mean 93.59, std 6.0, range [55.25, 98.38]

Organism: NCBI:txid1424294

Foldseek 3Di:
DALVLLLLLQLLLLLLQLLFQVSCPPPLQDDRALEAAPVLSNLSSVLSQVLQLLPLPGPCLCPPPQLVVQLVVLVVVLVVVLQVLLLCLQLVVLVVLVVCVVVQLVVQCVDVVCNVCSNVCSNVVSVLSNVLNVVRPVSVVVQLPPVPRVVVSVVVSVVSVVVSVVSSLVSLCCVLLVVLVVQCVVCVVPPVDPLSNLVSVLSNCSSPDHRLALSLEPNNLVSVLVSVCVVCVVVPRNSSSSSSSSSSCCNQPVPQQQAPSAGQHHNVLVVCVVVVVCVVCVVPPVVVVVSVVNRDGRHDHNADPPDPVNVVVSVVSSVVSVVSSVVSCVVSVRHYDND

InterPro domains:
  IPR007404 YdjM inner membrane [PF04307] (207-286)